Protein AF-A0A069ZIQ1-F1 (afdb_monomer_lite)

Foldseek 3Di:
DDKDFPPPDQLVLCLVQPCCCVAQVVPVVSDAPVSCVVGIWDWDADPVRHIDTDDPVQSVQKDWDDWYWADDPPQFIWTWTWIAGNNHTDPDIDTRTDRNQSNCVVQKAFPLVPQQVFQLQLPQVPPPVNVPPRIPDGDPQFWDWDKADWDADLVQRKIKTKIQIDTPPSPDPGGPDIYIDMHGNHDRPLVCAVWKAWEADPVLLVVLLVVVVVVVVPDDDFFVNSLVVCQVPVCVNRLNTFIWTDDPVIFGWHDDDQKIAGDCPPNDGPSSDIFANWDKGWPTWGDDQVQLKIKTKMDGQGTPNDGDPNRIDIYIRHNSHD

pLDDT: mean 90.61, std 8.62, range [49.09, 98.19]

Sequence (322 aa):
MVVEPIKAKTAQMLATLKIEDFAWRGDKDAIKLADLLPFVTFKASDLDGEPYTLTAEDLKQLELVDMMYEEHGSYNDYIAFKVRYNHILGTSVLRIPVSRRDYFVQKFEMNKDFAPQYYLGGIAHLFPASAGEILKGYDRKKYAVVLTDARADHSNNNLSFRGLVHLVGAGMEDPVVVLDFEAKGFKPLSALQGQLTFVTSGELNERMRDRLKKIQKSKAITDAVVLQLVQNNPNYWIKLASPGIQNTYGGELQWDGDNLEGVLSGGHDTRDIYLEDARFAINSARYDKAAGTVTLGVELIAANGIAVSGVRTTLVVRSVNL

Structure (mmCIF, N/CA/C/O backbone):
data_AF-A0A069ZIQ1-F1
#
_entry.id   AF-A0A069ZIQ1-F1
#
loop_
_atom_site.group_PDB
_atom_site.id
_atom_site.type_symbol
_atom_site.label_atom_id
_atom_site.label_alt_id
_atom_site.label_comp_id
_atom_site.label_asym_id
_atom_site.label_entity_id
_atom_site.label_seq_id
_atom_site.pdbx_PDB_ins_code
_atom_site.Cartn_x
_atom_site.Cartn_y
_atom_site.Cartn_z
_atom_site.occupancy
_atom_site.B_iso_or_equiv
_atom_site.auth_seq_id
_atom_site.auth_comp_id
_atom_site.auth_asym_id
_atom_site.auth_atom_id
_atom_site.pdbx_PDB_model_num
ATOM 1 N N . MET A 1 1 ? 38.777 -3.783 -36.662 1.00 66.56 1 MET A N 1
ATOM 2 C CA . MET A 1 1 ? 38.042 -2.718 -35.948 1.00 66.56 1 MET A CA 1
ATOM 3 C C . MET A 1 1 ? 37.458 -3.298 -34.675 1.00 66.56 1 MET A C 1
ATOM 5 O O . MET A 1 1 ? 36.879 -4.380 -34.717 1.00 66.56 1 MET A O 1
ATOM 9 N N . VAL A 1 2 ? 37.656 -2.606 -33.561 1.00 62.75 2 VAL A N 1
ATOM 10 C CA . VAL A 1 2 ? 37.165 -2.969 -32.228 1.00 62.75 2 VAL A CA 1
ATOM 11 C C . VAL A 1 2 ? 36.343 -1.797 -31.710 1.00 62.75 2 VAL A C 1
ATOM 13 O O . VAL A 1 2 ? 36.629 -0.647 -32.035 1.00 62.75 2 VAL A O 1
ATOM 16 N N . VAL A 1 3 ? 35.308 -2.080 -30.927 1.00 62.12 3 VAL A N 1
ATOM 17 C CA . VAL A 1 3 ? 34.511 -1.044 -30.276 1.00 62.12 3 VAL A CA 1
ATOM 18 C C . VAL A 1 3 ? 34.573 -1.220 -28.779 1.00 62.12 3 VAL A C 1
ATOM 20 O O . VAL A 1 3 ? 34.403 -2.324 -28.266 1.00 62.12 3 VAL A O 1
ATOM 23 N N . GLU A 1 4 ? 34.789 -0.110 -28.091 1.00 64.94 4 GLU A N 1
ATOM 24 C CA . GLU A 1 4 ? 34.719 -0.041 -26.642 1.00 64.94 4 GLU A CA 1
ATOM 25 C C . GLU A 1 4 ? 33.432 0.693 -26.243 1.00 64.94 4 GLU A C 1
ATOM 27 O O . GLU A 1 4 ? 33.263 1.865 -26.595 1.00 64.94 4 GLU A O 1
ATOM 32 N N . PRO A 1 5 ? 32.505 0.030 -25.523 1.00 63.03 5 PRO A N 1
ATOM 33 C CA . PRO A 1 5 ? 31.337 0.696 -24.966 1.00 63.03 5 PRO A CA 1
ATOM 34 C C . PRO A 1 5 ? 31.755 1.779 -23.971 1.00 63.03 5 PRO A C 1
ATOM 36 O O . PRO A 1 5 ? 32.593 1.546 -23.092 1.00 63.03 5 PRO A O 1
ATOM 39 N N . ILE A 1 6 ? 31.128 2.950 -24.052 1.00 64.19 6 ILE A N 1
ATOM 40 C CA . ILE A 1 6 ? 31.368 4.043 -23.110 1.00 64.19 6 ILE A CA 1
ATOM 41 C C . ILE A 1 6 ? 30.602 3.733 -21.817 1.00 64.19 6 ILE A C 1
ATOM 43 O O . ILE A 1 6 ? 29.429 4.060 -21.659 1.00 64.19 6 ILE A O 1
ATOM 47 N N . LYS A 1 7 ? 31.279 3.078 -20.866 1.00 57.88 7 LYS A N 1
ATOM 48 C CA . LYS A 1 7 ? 30.682 2.545 -19.622 1.00 57.88 7 LYS A CA 1
ATOM 49 C C . LYS A 1 7 ? 30.009 3.590 -18.716 1.00 57.88 7 LYS A C 1
ATOM 51 O O . LYS A 1 7 ? 29.201 3.223 -17.873 1.00 57.88 7 LYS A O 1
ATOM 56 N N . ALA A 1 8 ? 30.365 4.870 -18.833 1.00 53.12 8 ALA A N 1
ATOM 57 C CA . ALA A 1 8 ? 30.105 5.867 -17.792 1.00 53.12 8 ALA A CA 1
ATOM 58 C C . ALA A 1 8 ? 28.710 6.531 -17.820 1.00 53.12 8 ALA A C 1
ATOM 60 O O . ALA A 1 8 ? 28.402 7.266 -16.883 1.00 53.12 8 ALA A O 1
ATOM 61 N N . LYS A 1 9 ? 27.874 6.336 -18.856 1.00 52.66 9 LYS A N 1
ATOM 62 C CA . LYS A 1 9 ? 26.602 7.089 -19.009 1.00 52.66 9 LYS A CA 1
ATOM 63 C C . LYS A 1 9 ? 25.452 6.329 -19.693 1.00 52.66 9 LYS A C 1
ATOM 65 O O . LYS A 1 9 ? 24.564 6.942 -20.277 1.00 52.66 9 LYS A O 1
ATOM 70 N N . THR A 1 10 ? 25.426 5.003 -19.618 1.00 65.56 10 THR A N 1
ATOM 71 C CA . THR A 1 10 ? 24.570 4.199 -20.503 1.00 65.56 10 THR A CA 1
ATOM 72 C C . THR A 1 10 ? 23.066 4.369 -20.241 1.00 65.56 10 THR A C 1
ATOM 74 O O . THR A 1 10 ? 22.343 4.629 -21.185 1.00 65.56 10 THR A O 1
ATOM 77 N N . ALA A 1 11 ? 22.558 4.317 -19.003 1.00 68.31 11 ALA A N 1
ATOM 78 C CA . ALA A 1 11 ? 21.101 4.265 -18.765 1.00 68.31 11 ALA A CA 1
ATOM 79 C C . ALA A 1 11 ? 20.318 5.519 -19.224 1.00 68.31 11 ALA A C 1
ATOM 81 O O . ALA A 1 11 ? 19.353 5.405 -19.979 1.00 68.31 11 ALA A O 1
ATOM 82 N N . GLN A 1 12 ? 20.757 6.718 -18.819 1.00 74.06 12 GLN A N 1
ATOM 83 C CA . GLN A 1 12 ? 20.108 7.979 -19.216 1.00 74.06 12 GLN A CA 1
ATOM 84 C C . GLN A 1 12 ? 20.251 8.256 -20.711 1.00 74.06 12 GLN A C 1
ATOM 86 O O . GLN A 1 12 ? 19.345 8.810 -21.325 1.00 74.06 12 GLN A O 1
ATOM 91 N N . MET A 1 13 ? 21.382 7.873 -21.306 1.00 78.25 13 MET A N 1
ATOM 92 C CA . MET A 1 13 ? 21.548 7.989 -22.748 1.00 78.25 13 MET A CA 1
ATOM 93 C C . MET A 1 13 ? 20.646 6.978 -23.461 1.00 78.25 13 MET A C 1
ATOM 95 O O . MET A 1 13 ? 19.961 7.354 -24.397 1.00 78.25 13 MET A O 1
ATOM 99 N N . LEU A 1 14 ? 20.541 5.733 -22.984 1.00 81.06 14 LEU A N 1
ATOM 100 C CA . LEU A 1 14 ? 19.677 4.708 -23.585 1.00 81.06 14 LEU A CA 1
ATOM 101 C C . LEU A 1 14 ? 18.207 5.138 -23.584 1.00 81.06 14 LEU A C 1
ATOM 103 O O . LEU A 1 14 ? 17.472 4.753 -24.484 1.00 81.06 14 LEU A O 1
ATOM 107 N N . ALA A 1 15 ? 17.793 5.969 -22.623 1.00 81.69 15 ALA A N 1
ATOM 108 C CA . ALA A 1 15 ? 16.467 6.585 -22.573 1.00 81.69 15 ALA A CA 1
ATOM 109 C C . ALA A 1 15 ? 16.083 7.357 -23.842 1.00 81.69 15 ALA A C 1
ATOM 111 O O . ALA A 1 15 ? 14.898 7.479 -24.143 1.00 81.69 15 ALA A O 1
ATOM 112 N N . THR A 1 16 ? 17.067 7.909 -24.559 1.00 85.88 16 THR A N 1
ATOM 113 C CA . THR A 1 16 ? 16.826 8.679 -25.784 1.00 85.88 16 THR A CA 1
ATOM 114 C C . THR A 1 16 ? 16.567 7.780 -26.989 1.00 85.88 16 THR A C 1
ATOM 116 O O . THR A 1 16 ? 16.003 8.242 -27.981 1.00 85.88 16 THR A O 1
ATOM 119 N N . LEU A 1 17 ? 16.944 6.500 -26.904 1.00 90.06 17 LEU A N 1
ATOM 120 C CA . LEU A 1 17 ? 16.702 5.517 -27.947 1.00 90.06 17 LEU A CA 1
ATOM 121 C C . LEU A 1 17 ? 15.267 4.989 -27.869 1.00 90.06 17 LEU A C 1
ATOM 123 O O . LEU A 1 17 ? 14.745 4.663 -26.797 1.00 90.06 17 LEU A O 1
ATOM 127 N N . LYS A 1 18 ? 14.655 4.819 -29.043 1.00 92.19 18 LYS A N 1
ATOM 128 C CA . LYS A 1 18 ? 13.347 4.175 -29.219 1.00 92.19 18 LYS A CA 1
ATOM 129 C C . LYS A 1 18 ? 13.474 2.650 -29.175 1.00 92.19 18 LYS A C 1
ATOM 131 O O . LYS A 1 18 ? 13.155 1.956 -30.140 1.00 92.19 18 LYS A O 1
ATOM 136 N N . ILE A 1 19 ? 14.002 2.130 -28.066 1.00 92.88 19 ILE A N 1
ATOM 137 C CA . ILE A 1 19 ? 14.259 0.694 -27.890 1.00 92.88 19 ILE A CA 1
ATOM 138 C C . ILE A 1 19 ? 12.959 -0.097 -28.002 1.00 92.88 19 ILE A C 1
ATOM 140 O O . ILE A 1 19 ? 12.982 -1.206 -28.511 1.00 92.88 19 ILE A O 1
ATOM 144 N N . GLU A 1 20 ? 11.818 0.458 -27.596 1.00 93.25 20 GLU A N 1
ATOM 145 C CA . GLU A 1 20 ? 10.556 -0.272 -27.652 1.00 93.25 20 GLU A CA 1
ATOM 146 C C . GLU A 1 20 ? 10.076 -0.517 -29.075 1.00 93.25 20 GLU A C 1
ATOM 148 O O . GLU A 1 20 ? 9.624 -1.616 -29.401 1.00 93.25 20 GLU A O 1
ATOM 153 N N . ASP A 1 21 ? 10.195 0.514 -29.911 1.00 92.56 21 ASP A N 1
ATOM 154 C CA . ASP A 1 21 ? 9.819 0.446 -31.316 1.00 92.56 21 ASP A CA 1
ATOM 155 C C . ASP A 1 21 ? 10.760 -0.516 -32.063 1.00 92.56 21 ASP A C 1
ATOM 157 O O . ASP A 1 21 ? 10.305 -1.372 -32.824 1.00 92.56 21 ASP A O 1
ATOM 161 N N . PHE A 1 22 ? 12.059 -0.450 -31.755 1.00 93.56 22 PHE A N 1
ATOM 162 C CA . PHE A 1 22 ? 13.078 -1.314 -32.344 1.00 93.56 22 PHE A CA 1
ATOM 163 C C . PHE A 1 22 ? 12.966 -2.787 -31.911 1.00 93.56 22 PHE A C 1
ATOM 165 O O . PHE A 1 22 ? 12.924 -3.681 -32.755 1.00 93.56 22 PHE A O 1
ATOM 172 N N . ALA A 1 23 ? 12.917 -3.052 -30.603 1.00 92.25 23 ALA A N 1
ATOM 173 C CA . ALA A 1 23 ? 13.014 -4.397 -30.039 1.00 92.25 23 ALA A CA 1
ATOM 174 C C . ALA A 1 23 ? 11.705 -5.189 -30.131 1.00 92.25 23 ALA A C 1
ATOM 176 O O . ALA A 1 23 ? 11.730 -6.369 -30.469 1.00 92.25 23 ALA A O 1
ATOM 177 N N . TRP A 1 24 ? 10.563 -4.551 -29.848 1.00 92.00 24 TRP A N 1
ATOM 178 C CA . TRP A 1 24 ? 9.288 -5.262 -29.683 1.00 92.00 24 TRP A CA 1
ATOM 179 C C . TRP A 1 24 ? 8.223 -4.886 -30.715 1.00 92.00 24 TRP A C 1
ATOM 181 O O . TRP A 1 24 ? 7.257 -5.629 -30.867 1.00 92.00 24 TRP A O 1
ATOM 191 N N . ARG A 1 25 ? 8.368 -3.771 -31.448 1.00 89.94 25 ARG A N 1
ATOM 192 C CA . ARG A 1 25 ? 7.444 -3.417 -32.550 1.00 89.94 25 ARG A CA 1
ATOM 193 C C . ARG A 1 25 ? 7.997 -3.715 -33.943 1.00 89.94 25 ARG A C 1
ATOM 195 O O . ARG A 1 25 ? 7.259 -3.592 -34.917 1.00 89.94 25 ARG A O 1
ATOM 202 N N . GLY A 1 26 ? 9.262 -4.127 -34.040 1.00 85.75 26 GLY A N 1
ATOM 203 C CA . GLY A 1 26 ? 9.903 -4.511 -35.297 1.00 85.75 26 GLY A CA 1
ATOM 204 C C . GLY A 1 26 ? 10.258 -3.341 -36.220 1.00 85.75 26 GLY A C 1
ATOM 205 O O . GLY A 1 26 ? 10.557 -3.578 -37.392 1.00 85.75 26 GLY A O 1
ATOM 206 N N . ASP A 1 27 ? 10.245 -2.098 -35.725 1.00 90.75 27 ASP A N 1
ATOM 207 C CA . ASP A 1 27 ? 10.671 -0.927 -36.495 1.00 90.75 27 ASP A CA 1
ATOM 208 C C . ASP A 1 27 ? 12.204 -0.848 -36.528 1.00 90.75 27 ASP A C 1
ATOM 210 O O . ASP A 1 27 ? 12.853 -0.294 -35.638 1.00 90.75 27 ASP A O 1
ATOM 214 N N . LYS A 1 28 ? 12.798 -1.419 -37.578 1.00 86.88 28 LYS A N 1
ATOM 215 C CA . LYS A 1 28 ? 14.256 -1.435 -37.773 1.00 86.88 28 LYS A CA 1
ATOM 216 C C . LYS A 1 28 ? 14.858 -0.049 -38.021 1.00 86.88 28 LYS A C 1
ATOM 218 O O . LYS A 1 28 ? 16.065 0.099 -37.856 1.00 86.88 28 LYS A O 1
ATOM 223 N N . ASP A 1 29 ? 14.043 0.943 -38.375 1.00 88.94 29 ASP A N 1
ATOM 224 C CA . ASP A 1 29 ? 14.479 2.317 -38.639 1.00 88.94 29 ASP A CA 1
ATOM 225 C C . ASP A 1 29 ? 14.332 3.232 -37.408 1.00 88.94 29 ASP A C 1
ATOM 227 O O . ASP A 1 29 ? 14.740 4.401 -37.450 1.00 88.94 29 ASP A O 1
ATOM 231 N N . ALA A 1 30 ? 13.784 2.712 -36.301 1.00 92.06 30 ALA A N 1
ATOM 232 C CA . ALA A 1 30 ? 13.578 3.448 -35.053 1.00 92.06 30 ALA A CA 1
ATOM 233 C C . ALA A 1 30 ? 14.885 3.912 -34.391 1.00 92.06 30 ALA A C 1
ATOM 235 O O . ALA A 1 30 ? 14.883 4.906 -33.660 1.00 92.06 30 ALA A O 1
ATOM 236 N N . ILE A 1 31 ? 15.984 3.196 -34.640 1.00 93.00 31 ILE A N 1
ATOM 237 C CA . ILE A 1 31 ? 17.333 3.512 -34.169 1.00 93.00 31 ILE A CA 1
ATOM 238 C C . ILE A 1 31 ? 18.268 3.494 -35.381 1.00 93.00 31 ILE A C 1
ATOM 240 O O . ILE A 1 31 ? 18.250 2.563 -36.182 1.00 93.00 31 ILE A O 1
ATOM 244 N N . LYS A 1 32 ? 19.105 4.519 -35.526 1.00 92.00 32 LYS A N 1
ATOM 245 C CA . LYS A 1 32 ? 20.091 4.640 -36.608 1.00 92.00 32 LYS A CA 1
ATOM 246 C C . LYS A 1 32 ? 21.504 4.617 -36.048 1.00 92.00 32 LYS A C 1
ATOM 248 O O . LYS A 1 32 ? 21.726 4.842 -34.863 1.00 92.00 32 LYS A O 1
ATOM 253 N N . LEU A 1 33 ? 22.494 4.425 -36.924 1.00 89.12 33 LEU A N 1
ATOM 254 C CA . LEU A 1 33 ? 23.907 4.446 -36.525 1.00 89.12 33 LEU A CA 1
ATOM 255 C C . LEU A 1 33 ? 24.275 5.708 -35.744 1.00 89.12 33 LEU A C 1
ATOM 257 O O . LEU A 1 33 ? 24.950 5.618 -34.725 1.00 89.12 33 LEU A O 1
ATOM 261 N N . ALA A 1 34 ? 23.803 6.866 -36.215 1.00 89.06 34 ALA A N 1
ATOM 262 C CA . ALA A 1 34 ? 24.047 8.158 -35.582 1.00 89.06 34 ALA A CA 1
ATOM 263 C C . ALA A 1 34 ? 23.555 8.202 -34.127 1.00 89.06 34 ALA A C 1
ATOM 265 O O . ALA A 1 34 ? 24.207 8.825 -33.293 1.00 89.06 34 ALA A O 1
ATOM 266 N N . ASP A 1 35 ? 22.464 7.497 -33.816 1.00 90.19 35 ASP A N 1
ATOM 267 C CA . ASP A 1 35 ? 21.926 7.398 -32.461 1.00 90.19 35 ASP A CA 1
ATOM 268 C C . ASP A 1 35 ? 22.801 6.503 -31.572 1.00 90.19 35 ASP A C 1
ATOM 270 O O . ASP A 1 35 ? 22.831 6.693 -30.362 1.00 90.19 35 ASP A O 1
ATOM 274 N N . LEU A 1 36 ? 23.553 5.558 -32.152 1.00 88.00 36 LEU A N 1
ATOM 275 C CA . LEU A 1 36 ? 24.464 4.667 -31.425 1.00 88.00 36 LEU A CA 1
ATOM 276 C C . LEU A 1 36 ? 25.844 5.285 -31.173 1.00 88.00 36 LEU A C 1
ATOM 278 O O . LEU A 1 36 ? 26.468 4.950 -30.169 1.00 88.00 36 LEU A O 1
ATOM 282 N N . LEU A 1 37 ? 26.327 6.182 -32.044 1.00 85.81 37 LEU A N 1
ATOM 283 C CA . LEU A 1 37 ? 27.666 6.789 -31.929 1.00 85.81 37 LEU A CA 1
ATOM 284 C C . LEU A 1 37 ? 27.979 7.372 -30.535 1.00 85.81 37 LEU A C 1
ATOM 286 O O . LEU A 1 37 ? 29.099 7.184 -30.066 1.00 85.81 37 LEU A O 1
ATOM 290 N N . PRO A 1 38 ? 27.034 8.013 -29.814 1.00 85.44 38 PRO A N 1
ATOM 291 C CA . PRO A 1 38 ? 27.290 8.517 -28.465 1.00 85.44 38 PRO A CA 1
ATOM 292 C C . PRO A 1 38 ? 27.615 7.437 -27.419 1.00 85.44 38 PRO A C 1
ATOM 294 O O . PRO A 1 38 ? 28.103 7.765 -26.340 1.00 85.44 38 PRO A O 1
ATOM 297 N N . PHE A 1 39 ? 27.331 6.164 -27.698 1.00 80.56 39 PHE A N 1
ATOM 298 C CA . PHE A 1 39 ? 27.474 5.051 -26.754 1.00 80.56 39 PHE A CA 1
ATOM 299 C C . PHE A 1 39 ? 28.763 4.253 -26.943 1.00 80.56 39 PHE A C 1
ATOM 301 O O . PHE A 1 39 ? 29.101 3.415 -26.099 1.00 80.56 39 PHE A O 1
ATOM 308 N N . VAL A 1 40 ? 29.469 4.472 -28.051 1.00 79.56 40 VAL A N 1
ATOM 309 C CA . VAL A 1 40 ? 30.561 3.609 -28.487 1.00 79.56 40 VAL A CA 1
ATOM 310 C C . VAL A 1 40 ? 31.742 4.403 -29.020 1.00 79.56 40 VAL A C 1
ATOM 312 O O . VAL A 1 40 ? 31.591 5.324 -29.815 1.00 79.56 40 VAL A O 1
ATOM 315 N N . THR A 1 41 ? 32.943 3.982 -28.636 1.00 82.44 41 THR A N 1
ATOM 316 C CA . THR A 1 41 ? 34.177 4.465 -29.253 1.00 82.44 41 THR A CA 1
ATOM 317 C C . THR A 1 41 ? 34.661 3.432 -30.256 1.00 82.44 41 THR A C 1
ATOM 319 O O . THR A 1 41 ? 34.938 2.287 -29.892 1.00 82.44 41 THR A O 1
ATOM 322 N N . PHE A 1 42 ? 34.789 3.836 -31.518 1.00 81.62 42 PHE A N 1
ATOM 323 C CA . PHE A 1 42 ? 35.343 2.987 -32.567 1.00 81.62 42 PHE A CA 1
ATOM 324 C C . PHE A 1 42 ? 36.861 3.113 -32.608 1.00 81.62 42 PHE A C 1
ATOM 326 O O . PHE A 1 42 ? 37.398 4.219 -32.669 1.00 81.62 42 PHE A O 1
ATOM 333 N N . LYS A 1 43 ? 37.544 1.968 -32.609 1.00 80.44 43 LYS A N 1
ATOM 334 C CA . LYS A 1 43 ? 38.989 1.870 -32.799 1.00 80.44 43 LYS A CA 1
ATOM 335 C C . LYS A 1 43 ? 39.308 1.028 -34.028 1.00 80.44 43 LYS A C 1
ATOM 337 O O . LYS A 1 43 ? 38.811 -0.094 -34.181 1.00 80.44 43 LYS A O 1
ATOM 342 N N . ALA A 1 44 ? 40.150 1.554 -34.901 1.00 78.19 44 ALA A N 1
ATOM 343 C CA . ALA A 1 44 ? 40.700 0.846 -36.049 1.00 78.19 44 ALA A CA 1
ATOM 344 C C . ALA A 1 44 ? 42.206 0.627 -35.858 1.00 78.19 44 ALA A C 1
ATOM 346 O O . ALA A 1 44 ? 42.780 1.100 -34.884 1.00 78.19 44 ALA A O 1
ATOM 347 N N . SER A 1 45 ? 42.812 -0.134 -36.763 1.00 77.56 45 SER A N 1
ATOM 348 C CA . SER A 1 45 ? 44.267 -0.262 -36.861 1.00 77.56 45 SER A CA 1
ATOM 349 C C . SER A 1 45 ? 44.703 0.408 -38.153 1.00 77.56 45 SER A C 1
ATOM 351 O O . SER A 1 45 ? 44.002 0.280 -39.163 1.00 77.56 45 SER A O 1
ATOM 353 N N . ASP A 1 46 ? 45.802 1.149 -38.114 1.00 76.00 46 ASP A N 1
ATOM 354 C CA . ASP A 1 46 ? 46.412 1.707 -39.318 1.00 76.00 46 ASP A CA 1
ATOM 355 C C . ASP A 1 46 ? 47.196 0.639 -40.109 1.00 76.00 46 ASP A C 1
ATOM 357 O O . ASP A 1 46 ? 47.119 -0.559 -39.820 1.00 76.00 46 ASP A O 1
ATOM 361 N N . LEU A 1 47 ? 47.904 1.068 -41.160 1.00 75.25 47 LEU A N 1
ATOM 362 C CA . LEU A 1 47 ? 48.682 0.179 -42.033 1.00 75.25 47 LEU A CA 1
ATOM 363 C C . LEU A 1 47 ? 49.854 -0.499 -41.306 1.00 75.25 47 LEU A C 1
ATOM 365 O O . LEU A 1 47 ? 50.272 -1.576 -41.731 1.00 75.25 47 LEU A O 1
ATOM 369 N N . ASP A 1 48 ? 50.334 0.099 -40.215 1.00 79.31 48 ASP A N 1
ATOM 370 C CA . ASP A 1 48 ? 51.419 -0.416 -39.379 1.00 79.31 48 ASP A CA 1
ATOM 371 C C . ASP A 1 48 ? 50.887 -1.283 -38.219 1.00 79.31 48 ASP A C 1
ATOM 373 O O . ASP A 1 48 ? 51.655 -1.894 -37.476 1.00 79.31 48 ASP A O 1
ATOM 377 N N . GLY A 1 49 ? 49.559 -1.408 -38.104 1.00 74.12 49 GLY A N 1
ATOM 378 C CA . GLY A 1 49 ? 48.875 -2.211 -37.095 1.00 74.12 49 GLY A CA 1
ATOM 379 C C . GLY A 1 49 ? 48.608 -1.471 -35.783 1.00 74.12 49 GLY A C 1
ATOM 380 O O . GLY A 1 49 ? 48.019 -2.065 -34.873 1.00 74.12 49 GLY A O 1
ATOM 381 N N . GLU A 1 50 ? 48.970 -0.192 -35.684 1.00 81.88 50 GLU A N 1
ATOM 382 C CA . GLU A 1 50 ? 48.790 0.607 -34.475 1.00 81.88 50 GLU A CA 1
ATOM 383 C C . GLU A 1 50 ? 47.310 0.984 -34.286 1.00 81.88 50 GLU A C 1
ATOM 385 O O . GLU A 1 50 ? 46.630 1.403 -35.233 1.00 81.88 50 GLU A O 1
ATOM 390 N N . PRO A 1 51 ? 46.753 0.811 -33.073 1.00 82.06 51 PRO A N 1
ATOM 391 C CA . PRO A 1 51 ? 45.357 1.117 -32.811 1.00 82.06 51 PRO A CA 1
ATOM 392 C C . PRO A 1 51 ? 45.131 2.633 -32.723 1.00 82.06 51 PRO A C 1
ATOM 394 O O . PRO A 1 51 ? 45.736 3.313 -31.897 1.00 82.06 51 PRO A O 1
ATOM 397 N N . TYR A 1 52 ? 44.171 3.155 -33.487 1.00 83.88 52 TYR A N 1
ATOM 398 C CA . TYR A 1 52 ? 43.727 4.548 -33.400 1.00 83.88 52 TYR A CA 1
ATOM 399 C C . TYR A 1 52 ? 42.211 4.654 -33.212 1.00 83.88 52 TYR A C 1
ATOM 401 O O . TYR A 1 52 ? 41.438 3.794 -33.642 1.00 83.88 52 TYR A O 1
ATOM 409 N N . THR A 1 53 ? 41.773 5.721 -32.545 1.00 86.75 53 THR A N 1
ATOM 410 C CA . THR A 1 53 ? 40.350 6.050 -32.378 1.00 86.75 53 THR A CA 1
ATOM 411 C C . THR A 1 53 ? 39.845 6.783 -33.614 1.00 86.75 53 THR A C 1
ATOM 413 O O . THR A 1 53 ? 40.478 7.744 -34.045 1.00 86.75 53 THR A O 1
ATOM 416 N N . LEU A 1 54 ? 38.699 6.363 -34.153 1.00 85.88 54 LEU A N 1
ATOM 417 C CA . LEU A 1 54 ? 38.089 7.020 -35.310 1.00 85.88 54 LEU A CA 1
ATOM 418 C C . LEU A 1 54 ? 37.731 8.482 -34.996 1.00 85.88 54 LEU A C 1
ATOM 420 O O . LEU A 1 54 ? 37.139 8.785 -33.956 1.00 85.88 54 LEU A O 1
ATOM 424 N N . THR A 1 55 ? 38.080 9.379 -35.915 1.00 88.31 55 THR A N 1
ATOM 425 C CA . THR A 1 55 ? 37.749 10.810 -35.872 1.00 88.31 55 THR A CA 1
ATOM 426 C C . THR A 1 55 ? 36.322 11.079 -36.358 1.00 88.31 55 THR A C 1
ATOM 428 O O . THR A 1 55 ? 35.660 10.197 -36.902 1.00 88.31 55 THR A O 1
ATOM 431 N N . ALA A 1 56 ? 35.827 12.313 -36.208 1.00 86.25 56 ALA A N 1
ATOM 432 C CA . ALA A 1 56 ? 34.505 12.690 -36.720 1.00 86.25 56 ALA A CA 1
ATOM 433 C C . ALA A 1 56 ? 34.382 12.491 -38.244 1.00 86.25 56 ALA A C 1
ATOM 435 O O . ALA A 1 56 ? 33.310 12.152 -38.744 1.00 86.25 56 ALA A O 1
ATOM 436 N N . GLU A 1 57 ? 35.476 12.677 -38.979 1.00 86.75 57 GLU A N 1
ATOM 437 C CA . GLU A 1 57 ? 35.583 12.443 -40.417 1.00 86.75 57 GLU A CA 1
ATOM 438 C C . GLU A 1 57 ? 35.506 10.952 -40.749 1.00 86.75 57 GLU A C 1
ATOM 440 O O . GLU A 1 57 ? 34.787 10.575 -41.675 1.00 86.75 57 GLU A O 1
ATOM 445 N N . ASP A 1 58 ? 36.164 10.102 -39.960 1.00 86.56 58 ASP A N 1
ATOM 446 C CA . ASP A 1 58 ? 36.128 8.649 -40.146 1.00 86.56 58 ASP A CA 1
ATOM 447 C C . ASP A 1 58 ? 34.739 8.075 -39.839 1.00 86.56 58 ASP A C 1
ATOM 449 O O . ASP A 1 58 ? 34.244 7.205 -40.557 1.00 86.56 58 ASP A O 1
ATOM 453 N N . LEU A 1 59 ? 34.056 8.601 -38.813 1.00 87.12 59 LEU A N 1
ATOM 454 C CA . LEU A 1 59 ? 32.695 8.181 -38.459 1.00 87.12 59 LEU A CA 1
ATOM 455 C C . LEU A 1 59 ? 31.687 8.432 -39.596 1.00 87.12 59 LEU A C 1
ATOM 457 O O . LEU A 1 59 ? 30.706 7.698 -39.697 1.00 87.12 59 LEU A O 1
ATOM 461 N N . LYS A 1 60 ? 31.932 9.410 -40.486 1.00 87.69 60 LYS A N 1
ATOM 462 C CA . LYS A 1 60 ? 31.096 9.656 -41.684 1.00 87.69 60 LYS A CA 1
ATOM 463 C C . LYS A 1 60 ? 31.198 8.529 -42.718 1.00 87.69 60 LYS A C 1
ATOM 465 O O . LYS A 1 60 ? 30.319 8.419 -43.565 1.00 87.69 60 LYS A O 1
ATOM 470 N N . GLN A 1 61 ? 32.253 7.714 -42.662 1.00 88.56 61 GLN A N 1
ATOM 471 C CA . GLN A 1 61 ? 32.468 6.570 -43.554 1.00 88.56 61 GLN A CA 1
ATOM 472 C C . GLN A 1 61 ? 31.921 5.254 -42.982 1.00 88.56 61 GLN A C 1
ATOM 474 O O . GLN A 1 61 ? 32.114 4.194 -43.587 1.00 88.56 61 GLN A O 1
ATOM 479 N N . LEU A 1 62 ? 31.286 5.295 -41.804 1.00 89.38 62 LEU A N 1
ATOM 480 C CA . LEU A 1 62 ? 30.633 4.132 -41.221 1.00 89.38 62 LEU A CA 1
ATOM 481 C C . LEU A 1 62 ? 29.219 3.962 -41.777 1.00 89.38 62 LEU A C 1
ATOM 483 O O . LEU A 1 62 ? 28.405 4.882 -41.764 1.00 89.38 62 LEU A O 1
ATOM 487 N N . GLU A 1 63 ? 28.904 2.738 -42.181 1.00 90.38 63 GLU A N 1
ATOM 488 C CA . GLU A 1 63 ? 27.564 2.329 -42.594 1.00 90.38 63 GLU A CA 1
ATOM 489 C C . GLU A 1 63 ? 27.059 1.233 -41.653 1.00 90.38 63 GLU A C 1
ATOM 491 O O . GLU A 1 63 ? 27.771 0.259 -41.393 1.00 90.38 63 GLU A O 1
ATOM 496 N N . LEU A 1 64 ? 25.827 1.359 -41.152 1.00 90.81 64 LEU A N 1
ATOM 497 C CA . LEU A 1 64 ? 25.165 0.278 -40.419 1.00 90.81 64 LEU A CA 1
ATOM 498 C C . LEU A 1 64 ? 24.779 -0.827 -41.401 1.00 90.81 64 LEU A C 1
ATOM 500 O O . LEU A 1 64 ? 24.105 -0.571 -42.394 1.00 90.81 64 LEU A O 1
ATOM 504 N N . VAL A 1 65 ? 25.215 -2.050 -41.121 1.00 91.19 65 VAL A N 1
ATOM 505 C CA . VAL A 1 65 ? 24.956 -3.222 -41.968 1.00 91.19 65 VAL A CA 1
ATOM 506 C C . VAL A 1 65 ? 23.791 -4.032 -41.428 1.00 91.19 65 VAL A C 1
ATOM 508 O O . VAL A 1 65 ? 22.937 -4.474 -42.188 1.00 91.19 65 VAL A O 1
ATOM 511 N N . ASP A 1 66 ? 23.789 -4.258 -40.119 1.00 90.94 66 ASP A N 1
ATOM 512 C CA . ASP A 1 66 ? 22.782 -5.058 -39.435 1.00 90.94 66 ASP A CA 1
ATOM 513 C C . ASP A 1 66 ? 22.682 -4.611 -37.977 1.00 90.94 66 ASP A C 1
ATOM 515 O O . ASP A 1 66 ? 23.668 -4.136 -37.402 1.00 90.94 66 ASP A O 1
ATOM 519 N N . MET A 1 67 ? 21.500 -4.768 -37.391 1.00 92.81 67 MET A N 1
ATOM 520 C CA . MET A 1 67 ? 21.225 -4.437 -36.001 1.00 92.81 67 MET A CA 1
ATOM 521 C C . MET A 1 67 ? 20.107 -5.324 -35.460 1.00 92.81 67 MET A C 1
ATOM 523 O O . MET A 1 67 ? 19.071 -5.502 -36.101 1.00 92.81 67 MET A O 1
ATOM 527 N N . MET A 1 68 ? 20.301 -5.841 -34.251 1.00 93.62 68 MET A N 1
ATOM 528 C CA . MET A 1 68 ? 19.321 -6.646 -33.532 1.00 93.62 68 MET A CA 1
ATOM 529 C C . MET A 1 68 ? 19.330 -6.318 -32.040 1.00 93.62 68 MET A C 1
ATOM 531 O O . MET A 1 68 ? 20.344 -5.893 -31.482 1.00 93.62 68 MET A O 1
ATOM 535 N N . TYR A 1 69 ? 18.189 -6.534 -31.397 1.00 93.31 69 TYR A N 1
ATOM 536 C CA . TYR A 1 69 ? 18.086 -6.530 -29.947 1.00 93.31 69 TYR A CA 1
ATOM 537 C C . TYR A 1 69 ? 18.279 -7.962 -29.441 1.00 93.31 69 TYR A C 1
ATOM 539 O O . TYR A 1 69 ? 17.525 -8.860 -29.812 1.00 93.31 69 TYR A O 1
ATOM 547 N N . GLU A 1 70 ? 19.323 -8.187 -28.648 1.00 93.50 70 GLU A N 1
ATOM 548 C CA . GLU A 1 70 ? 19.623 -9.481 -28.037 1.00 93.50 70 GLU A CA 1
ATOM 549 C C . GLU A 1 70 ? 19.048 -9.490 -26.615 1.00 93.50 70 GLU A C 1
ATOM 551 O O . GLU A 1 70 ? 19.598 -8.852 -25.713 1.00 93.50 70 GLU A O 1
ATOM 556 N N . GLU A 1 71 ? 17.944 -10.214 -26.414 1.00 91.00 71 GLU A N 1
ATOM 557 C CA . GLU A 1 71 ? 17.380 -10.438 -25.082 1.00 91.00 71 GLU A CA 1
ATOM 558 C C . GLU A 1 71 ? 18.180 -11.489 -24.310 1.00 91.00 71 GLU A C 1
ATOM 560 O O . GLU A 1 71 ? 18.486 -12.565 -24.825 1.00 91.00 71 GLU A O 1
ATOM 565 N N . HIS A 1 72 ? 18.492 -11.197 -23.051 1.00 88.25 72 HIS A N 1
ATOM 566 C CA . HIS A 1 72 ? 19.274 -12.072 -22.187 1.00 88.25 72 HIS A CA 1
ATOM 567 C C . HIS A 1 72 ? 18.621 -12.245 -20.812 1.00 88.25 72 HIS A C 1
ATOM 569 O O . HIS A 1 72 ? 17.795 -11.453 -20.353 1.00 88.25 72 HIS A O 1
ATOM 575 N N . GLY A 1 73 ? 19.029 -13.311 -20.119 1.00 84.00 73 GLY A N 1
ATOM 576 C CA . GLY A 1 73 ? 18.557 -13.604 -18.770 1.00 84.00 73 GLY A CA 1
ATOM 577 C C . GLY A 1 73 ? 18.771 -12.434 -17.805 1.00 84.00 73 GLY A C 1
ATOM 578 O O . GLY A 1 73 ? 19.792 -11.742 -17.841 1.00 84.00 73 GLY A O 1
ATOM 579 N N . SER A 1 74 ? 17.803 -12.240 -16.909 1.00 83.19 74 SER A N 1
ATOM 580 C CA . SER A 1 74 ? 17.828 -11.198 -15.874 1.00 83.19 74 SER A CA 1
ATOM 581 C C . SER A 1 74 ? 17.875 -9.757 -16.402 1.00 83.19 74 SER A C 1
ATOM 583 O O . SER A 1 74 ? 18.374 -8.884 -15.695 1.00 83.19 74 SER A O 1
ATOM 585 N N . TYR A 1 75 ? 17.328 -9.494 -17.597 1.00 89.31 75 TYR A N 1
ATOM 586 C CA . TYR A 1 75 ? 17.190 -8.145 -18.177 1.00 89.31 75 TYR A CA 1
ATOM 587 C C . TYR A 1 75 ? 18.516 -7.445 -18.535 1.00 89.31 75 TYR A C 1
ATOM 589 O O . TYR A 1 75 ? 18.569 -6.212 -18.595 1.00 89.31 75 TYR A O 1
ATOM 597 N N . ASN A 1 76 ? 19.583 -8.222 -18.746 1.00 89.44 76 ASN A N 1
ATOM 598 C CA . ASN A 1 76 ? 20.911 -7.737 -19.135 1.00 89.44 76 ASN A CA 1
ATOM 599 C C . ASN A 1 76 ? 21.108 -7.869 -20.649 1.00 89.44 76 ASN A C 1
ATOM 601 O O . ASN A 1 76 ? 21.902 -8.687 -21.109 1.00 89.44 76 ASN A O 1
ATOM 605 N N . ASP A 1 77 ? 20.343 -7.093 -21.402 1.00 92.75 77 ASP A N 1
ATOM 606 C CA . ASP A 1 77 ? 20.227 -7.204 -22.852 1.00 92.75 77 ASP A CA 1
ATOM 607 C C . ASP A 1 77 ? 21.351 -6.466 -23.588 1.00 92.75 77 ASP A C 1
ATOM 609 O O . ASP A 1 77 ? 22.160 -5.747 -22.990 1.00 92.75 77 ASP A O 1
ATOM 613 N N . TYR A 1 78 ? 21.376 -6.600 -24.914 1.00 91.19 78 TYR A N 1
ATOM 614 C CA . TYR A 1 78 ? 22.291 -5.855 -25.772 1.00 91.19 78 TYR A CA 1
ATOM 615 C C . TYR A 1 78 ? 21.594 -5.307 -27.016 1.00 91.19 78 TYR A C 1
ATOM 617 O O . TYR A 1 78 ? 20.756 -5.965 -27.625 1.00 91.19 78 TYR A O 1
ATOM 625 N N . ILE A 1 79 ? 22.009 -4.119 -27.456 1.00 91.69 79 ILE A N 1
ATOM 626 C CA . ILE A 1 79 ? 21.848 -3.722 -28.860 1.00 91.69 79 ILE A CA 1
ATOM 627 C C . ILE A 1 79 ? 23.099 -4.209 -29.583 1.00 91.69 79 ILE A C 1
ATOM 629 O O . ILE A 1 79 ? 24.198 -3.690 -29.351 1.00 91.69 79 ILE A O 1
ATOM 633 N N . ALA A 1 80 ? 22.937 -5.231 -30.418 1.00 91.44 80 ALA A N 1
ATOM 634 C CA . ALA A 1 80 ? 24.005 -5.816 -31.208 1.00 91.44 80 ALA A CA 1
ATOM 635 C C . ALA A 1 80 ? 23.944 -5.293 -32.642 1.00 91.44 80 ALA A C 1
ATOM 637 O O . ALA A 1 80 ? 22.879 -5.262 -33.253 1.00 91.44 80 ALA A O 1
ATOM 638 N N . PHE A 1 81 ? 25.078 -4.875 -33.196 1.00 90.38 81 PHE A N 1
ATOM 639 C CA . PHE A 1 81 ? 25.115 -4.293 -34.533 1.00 90.38 81 PHE A CA 1
ATOM 640 C C . PHE A 1 81 ? 26.428 -4.562 -35.262 1.00 90.38 81 PHE A C 1
ATOM 642 O O . PHE A 1 81 ? 27.469 -4.841 -34.661 1.00 90.38 81 PHE A O 1
ATOM 649 N N . LYS A 1 82 ? 26.373 -4.484 -36.590 1.00 89.69 82 LYS A N 1
ATOM 650 C CA . LYS A 1 82 ? 27.526 -4.588 -37.486 1.00 89.69 82 LYS A CA 1
ATOM 651 C C . LYS A 1 82 ? 27.638 -3.329 -38.316 1.00 89.69 82 LYS A C 1
ATOM 653 O O . LYS A 1 82 ? 26.638 -2.786 -38.776 1.00 89.69 82 LYS A O 1
ATOM 658 N N . VAL A 1 83 ? 28.871 -2.915 -38.559 1.00 88.69 83 VAL A N 1
ATOM 659 C CA . VAL A 1 83 ? 29.172 -1.758 -39.397 1.00 88.69 83 VAL A CA 1
ATOM 660 C C . VAL A 1 83 ? 30.138 -2.129 -40.513 1.00 88.69 83 VAL A C 1
ATOM 662 O O . VAL A 1 83 ? 30.930 -3.072 -40.405 1.00 88.69 83 VAL A O 1
ATOM 665 N N . ARG A 1 84 ? 30.079 -1.354 -41.586 1.00 87.44 84 ARG A N 1
ATOM 666 C CA . ARG A 1 84 ? 31.065 -1.313 -42.658 1.00 87.44 84 ARG A CA 1
ATOM 667 C C . ARG A 1 84 ? 31.841 -0.009 -42.520 1.00 87.44 84 ARG A C 1
ATOM 669 O O . ARG A 1 84 ? 31.234 1.022 -42.263 1.00 87.44 84 ARG A O 1
ATOM 676 N N . TYR A 1 85 ? 33.157 -0.060 -42.675 1.00 85.44 85 TYR A N 1
ATOM 677 C CA . TYR A 1 85 ? 34.024 1.118 -42.676 1.00 85.44 85 TYR A CA 1
ATOM 678 C C . TYR A 1 85 ? 34.743 1.192 -44.017 1.00 85.44 85 TYR A C 1
ATOM 680 O O . TYR A 1 85 ? 35.384 0.214 -44.402 1.00 85.44 85 TYR A O 1
ATOM 688 N N . ASN A 1 86 ? 34.607 2.308 -44.738 1.00 83.38 86 ASN A N 1
ATOM 689 C CA . ASN A 1 86 ? 35.217 2.511 -46.060 1.00 83.38 86 ASN A CA 1
ATOM 690 C C . ASN A 1 86 ? 35.024 1.301 -47.002 1.00 83.38 86 ASN A C 1
ATOM 692 O O . ASN A 1 86 ? 35.972 0.696 -47.498 1.00 83.38 86 ASN A O 1
ATOM 696 N N . HIS A 1 87 ? 33.770 0.879 -47.164 1.00 81.38 87 HIS A N 1
ATOM 697 C CA . HIS A 1 87 ? 33.359 -0.287 -47.954 1.00 81.38 87 HIS A CA 1
ATOM 698 C C . HIS A 1 87 ? 33.829 -1.676 -47.460 1.00 81.38 87 HIS A C 1
ATOM 700 O O . HIS A 1 87 ? 33.413 -2.693 -48.018 1.00 81.38 87 HIS A O 1
ATOM 706 N N . ILE A 1 88 ? 34.603 -1.759 -46.374 1.00 79.75 88 ILE A N 1
ATOM 707 C CA . ILE A 1 88 ? 35.084 -3.019 -45.793 1.00 79.75 88 ILE A CA 1
ATOM 708 C C . ILE A 1 88 ? 34.161 -3.455 -44.652 1.00 79.75 88 ILE A C 1
ATOM 710 O O . ILE A 1 88 ? 33.926 -2.717 -43.692 1.00 79.75 88 ILE A O 1
ATOM 714 N N . LEU A 1 89 ? 33.609 -4.668 -44.757 1.00 79.06 89 LEU A N 1
ATOM 715 C CA . LEU A 1 89 ? 32.731 -5.232 -43.731 1.00 79.06 89 LEU A CA 1
ATOM 716 C C . LEU A 1 89 ? 33.530 -5.549 -42.460 1.00 79.06 89 LEU A C 1
ATOM 718 O O . LEU A 1 89 ? 34.510 -6.293 -42.505 1.00 79.06 89 LEU A O 1
ATOM 722 N N . GLY A 1 90 ? 33.085 -5.026 -41.316 1.00 73.06 90 GLY A N 1
ATOM 723 C CA . GLY A 1 90 ? 33.650 -5.392 -40.022 1.00 73.06 90 GLY A CA 1
ATOM 724 C C . GLY A 1 90 ? 33.388 -6.863 -39.684 1.00 73.06 90 GLY A C 1
ATOM 725 O O . GLY A 1 90 ? 32.282 -7.369 -39.863 1.00 73.06 90 GLY A O 1
ATOM 726 N N . THR A 1 91 ? 34.401 -7.553 -39.161 1.00 72.44 91 THR A N 1
ATOM 727 C CA . THR A 1 91 ? 34.306 -8.969 -38.764 1.00 72.44 91 THR A CA 1
ATOM 728 C C . THR A 1 91 ? 33.656 -9.175 -37.391 1.00 72.44 91 THR A C 1
ATOM 730 O O . THR A 1 91 ? 33.170 -10.266 -37.099 1.00 72.44 91 THR A O 1
ATOM 733 N N . SER A 1 92 ? 33.610 -8.133 -36.559 1.00 78.06 92 SER A N 1
ATOM 734 C CA . SER A 1 92 ? 33.110 -8.189 -35.182 1.00 78.06 92 SER A CA 1
ATOM 735 C C . SER A 1 92 ? 31.655 -7.729 -35.070 1.00 78.06 92 SER A C 1
ATOM 737 O O . SER A 1 92 ? 31.273 -6.718 -35.658 1.00 78.06 92 SER A O 1
ATOM 739 N N . VAL A 1 93 ? 30.860 -8.430 -34.253 1.00 84.06 93 VAL A N 1
ATOM 740 C CA . VAL A 1 93 ? 29.567 -7.925 -33.761 1.00 84.06 93 VAL A CA 1
ATOM 741 C C . VAL A 1 93 ? 29.831 -6.984 -32.594 1.00 84.06 93 VAL A C 1
ATOM 743 O O . VAL A 1 93 ? 30.482 -7.362 -31.619 1.00 84.06 93 VAL A O 1
ATOM 746 N N . LEU A 1 94 ? 29.326 -5.764 -32.707 1.00 84.62 94 LEU A N 1
ATOM 747 C CA . LEU A 1 94 ? 29.450 -4.719 -31.702 1.00 84.62 94 LEU A CA 1
ATOM 748 C C . LEU A 1 94 ? 28.246 -4.786 -30.769 1.00 84.62 94 LEU A C 1
ATOM 750 O O . LEU A 1 94 ? 27.148 -5.077 -31.231 1.00 84.62 94 LEU A O 1
ATOM 754 N N . ARG A 1 95 ? 28.439 -4.533 -29.471 1.00 86.44 95 ARG A N 1
ATOM 755 C CA . ARG A 1 95 ? 27.373 -4.636 -28.465 1.00 86.44 95 ARG A CA 1
ATOM 756 C C . ARG A 1 95 ? 27.360 -3.435 -27.536 1.00 86.44 95 ARG A C 1
ATOM 758 O O . ARG A 1 95 ? 28.385 -3.109 -26.938 1.00 86.44 95 ARG A O 1
ATOM 765 N N . ILE A 1 96 ? 26.188 -2.832 -27.371 1.00 86.88 96 ILE A N 1
ATOM 766 C CA . ILE A 1 96 ? 25.913 -1.848 -26.320 1.00 86.88 96 ILE A CA 1
ATOM 767 C C . ILE A 1 96 ? 25.085 -2.549 -25.239 1.00 86.88 96 ILE A C 1
ATOM 769 O O . ILE A 1 96 ? 24.001 -3.033 -25.561 1.00 86.88 96 ILE A O 1
ATOM 773 N N . PRO A 1 97 ? 25.567 -2.635 -23.984 1.00 87.81 97 PRO A N 1
ATOM 774 C CA . PRO A 1 97 ? 24.799 -3.237 -22.899 1.00 87.81 97 PRO A CA 1
ATOM 775 C C . PRO A 1 97 ? 23.566 -2.394 -22.567 1.00 87.81 97 PRO A C 1
ATOM 777 O O . PRO A 1 97 ? 23.659 -1.172 -22.446 1.00 87.81 97 PRO A O 1
ATOM 780 N N . VAL A 1 98 ? 22.432 -3.059 -22.367 1.00 88.62 98 VAL A N 1
ATOM 781 C CA . VAL A 1 98 ? 21.143 -2.464 -22.015 1.00 88.62 98 VAL A CA 1
ATOM 782 C C . VAL A 1 98 ? 20.607 -3.149 -20.765 1.00 88.62 98 VAL A C 1
ATOM 784 O O . VAL A 1 98 ? 20.190 -4.301 -20.793 1.00 88.62 98 VAL A O 1
ATOM 787 N N . SER A 1 99 ? 20.558 -2.412 -19.658 1.00 90.25 99 SER A N 1
ATOM 788 C CA . SER A 1 99 ? 19.749 -2.817 -18.508 1.00 90.25 99 SER A CA 1
ATOM 789 C C . SER A 1 99 ? 18.291 -2.481 -18.813 1.00 90.25 99 SER A C 1
ATOM 791 O O . SER A 1 99 ? 17.907 -1.307 -18.773 1.00 90.25 99 SER A O 1
ATOM 793 N N . ARG A 1 100 ? 17.463 -3.487 -19.143 1.00 91.69 100 ARG A N 1
ATOM 794 C CA . ARG A 1 100 ? 16.031 -3.266 -19.441 1.00 91.69 100 ARG A CA 1
ATOM 795 C C . ARG A 1 100 ? 15.337 -2.597 -18.262 1.00 91.69 100 ARG A C 1
ATOM 797 O O . ARG A 1 100 ? 14.523 -1.699 -18.440 1.00 91.69 100 ARG A O 1
ATOM 804 N N . ARG A 1 101 ? 15.694 -3.004 -17.043 1.00 92.06 101 ARG A N 1
ATOM 805 C CA . ARG A 1 101 ? 15.152 -2.423 -15.812 1.00 92.06 101 ARG A CA 1
ATOM 806 C C . ARG A 1 101 ? 15.466 -0.939 -15.700 1.00 92.06 101 ARG A C 1
ATOM 808 O O . ARG A 1 101 ? 14.530 -0.160 -15.554 1.00 92.06 101 ARG A O 1
ATOM 815 N N . ASP A 1 102 ? 16.728 -0.542 -15.845 1.00 90.75 102 ASP A N 1
ATOM 816 C CA . ASP A 1 102 ? 17.106 0.876 -15.751 1.00 90.75 102 ASP A CA 1
ATOM 817 C C . ASP A 1 102 ? 16.478 1.698 -16.883 1.00 90.75 102 ASP A C 1
ATOM 819 O O . ASP A 1 102 ? 16.060 2.839 -16.688 1.00 90.75 102 ASP A O 1
ATOM 823 N N . TYR A 1 103 ? 16.347 1.091 -18.065 1.00 92.00 103 TYR A N 1
ATOM 824 C CA . TYR A 1 103 ? 15.702 1.717 -19.209 1.00 92.00 103 TYR A CA 1
ATOM 825 C C . TYR A 1 103 ? 14.200 1.977 -18.995 1.00 92.00 103 TYR A C 1
ATOM 827 O O . TYR A 1 103 ? 13.692 3.016 -19.426 1.00 92.00 103 TYR A O 1
ATOM 835 N N . PHE A 1 104 ? 13.473 1.065 -18.346 1.00 93.31 104 PHE A N 1
ATOM 836 C CA . PHE A 1 104 ? 12.040 1.236 -18.093 1.00 93.31 104 PHE A CA 1
ATOM 837 C C . PHE A 1 104 ? 11.736 1.983 -16.793 1.00 93.31 104 PHE A C 1
ATOM 839 O O . PHE A 1 104 ? 10.775 2.745 -16.777 1.00 93.31 104 PHE A O 1
ATOM 846 N N . VAL A 1 105 ? 12.529 1.828 -15.725 1.00 92.25 105 VAL A N 1
ATOM 847 C CA . VAL A 1 105 ? 12.228 2.437 -14.414 1.00 92.25 105 VAL A CA 1
ATOM 848 C C . VAL A 1 105 ? 12.146 3.959 -14.490 1.00 92.25 105 VAL A C 1
ATOM 850 O O . VAL A 1 105 ? 11.278 4.561 -13.875 1.00 92.25 105 VAL A O 1
ATOM 853 N N . GLN A 1 106 ? 12.962 4.588 -15.334 1.00 90.44 106 GLN A N 1
ATOM 854 C CA . GLN A 1 106 ? 12.931 6.036 -15.572 1.00 90.44 106 GLN A CA 1
ATOM 855 C C . GLN A 1 106 ? 11.619 6.558 -16.194 1.00 90.44 106 GLN A C 1
ATOM 857 O O . GLN A 1 106 ? 11.406 7.766 -16.235 1.00 90.44 106 GLN A O 1
ATOM 862 N N . LYS A 1 107 ? 10.745 5.675 -16.694 1.00 92.50 107 LYS A N 1
ATOM 863 C CA . LYS A 1 107 ? 9.457 6.023 -17.323 1.00 92.50 107 LYS A CA 1
ATOM 864 C C . LYS A 1 107 ? 8.285 5.976 -16.347 1.00 92.50 107 LYS A C 1
ATOM 866 O O . LYS A 1 107 ? 7.177 6.378 -16.702 1.00 92.50 107 LYS A O 1
ATOM 871 N N . PHE A 1 108 ? 8.522 5.463 -15.144 1.00 94.31 108 PHE A N 1
ATOM 872 C CA . PHE A 1 108 ? 7.518 5.305 -14.105 1.00 94.31 108 PHE A CA 1
ATOM 873 C C . PHE A 1 108 ? 7.991 6.041 -12.859 1.00 94.31 108 PHE A C 1
ATOM 875 O O . PHE A 1 108 ? 9.103 5.845 -12.379 1.00 94.31 108 PHE A O 1
ATOM 882 N N . GLU A 1 109 ? 7.135 6.899 -12.324 1.00 93.50 109 GLU A N 1
ATOM 883 C CA . GLU A 1 109 ? 7.429 7.659 -11.114 1.00 93.50 109 GLU A CA 1
ATOM 884 C C . GLU A 1 109 ? 6.381 7.316 -10.057 1.00 93.50 109 GLU A C 1
ATOM 886 O O . GLU A 1 109 ? 5.194 7.198 -10.365 1.00 93.50 109 GLU A O 1
ATOM 891 N N . MET A 1 110 ? 6.806 7.176 -8.803 1.00 95.31 110 MET A N 1
ATOM 892 C CA . MET A 1 110 ? 5.882 7.055 -7.677 1.00 95.31 110 MET A CA 1
ATOM 893 C C . MET A 1 110 ? 5.123 8.367 -7.476 1.00 95.31 110 MET A C 1
ATOM 895 O O . MET A 1 110 ? 5.723 9.445 -7.469 1.00 95.31 110 MET A O 1
ATOM 899 N N . ASN A 1 111 ? 3.813 8.290 -7.255 1.00 96.06 111 ASN A N 1
ATOM 900 C CA . ASN A 1 111 ? 3.044 9.449 -6.830 1.00 96.06 111 ASN A CA 1
ATOM 901 C C . ASN A 1 111 ? 3.306 9.708 -5.339 1.00 96.06 111 ASN A C 1
ATOM 903 O O . ASN A 1 111 ? 2.766 9.026 -4.468 1.00 96.06 111 ASN A O 1
ATOM 907 N N . LYS A 1 112 ? 4.156 10.692 -5.038 1.00 93.88 112 LYS A N 1
ATOM 908 C CA . LYS A 1 112 ? 4.546 11.028 -3.657 1.00 93.88 112 LYS A CA 1
ATOM 909 C C . LYS A 1 112 ? 3.385 11.562 -2.820 1.00 93.88 112 LYS A C 1
ATOM 911 O O . LYS A 1 112 ? 3.433 11.447 -1.599 1.00 93.88 112 LYS A O 1
ATOM 916 N N . ASP A 1 113 ? 2.349 12.084 -3.469 1.00 95.19 113 ASP A N 1
ATOM 917 C CA . ASP A 1 113 ? 1.175 12.624 -2.791 1.00 95.19 113 ASP A CA 1
ATOM 918 C C . ASP A 1 113 ? 0.156 11.534 -2.440 1.00 95.19 113 ASP A C 1
ATOM 920 O O . ASP A 1 113 ? -0.743 11.789 -1.646 1.00 95.19 113 ASP A O 1
ATOM 924 N N . PHE A 1 114 ? 0.290 10.321 -2.991 1.00 95.88 114 PHE A N 1
ATOM 925 C CA . PHE A 1 114 ? -0.642 9.218 -2.752 1.00 95.88 114 PHE A CA 1
ATOM 926 C C . PHE A 1 114 ? -0.559 8.700 -1.311 1.00 95.88 114 PHE A C 1
ATOM 928 O O . PHE A 1 114 ? -1.531 8.770 -0.566 1.00 95.88 114 PHE A O 1
ATOM 935 N N . ALA A 1 115 ? 0.607 8.196 -0.895 1.00 96.88 115 ALA A N 1
ATOM 936 C CA . ALA A 1 115 ? 0.748 7.497 0.385 1.00 96.88 115 ALA A CA 1
ATOM 937 C C . ALA A 1 115 ? 0.321 8.338 1.609 1.00 96.88 115 ALA A C 1
ATOM 939 O O . ALA A 1 115 ? -0.438 7.814 2.426 1.00 96.88 115 ALA A O 1
ATOM 940 N N . PRO A 1 116 ? 0.673 9.637 1.727 1.00 96.38 116 PRO A N 1
ATOM 941 C CA . PRO A 1 116 ? 0.260 10.465 2.867 1.00 96.38 116 PRO A CA 1
ATOM 942 C C . PRO A 1 116 ? -1.257 10.614 3.053 1.00 96.38 116 PRO A C 1
ATOM 944 O O . PRO A 1 116 ? -1.709 11.025 4.124 1.00 96.38 116 PRO A O 1
ATOM 947 N N . GLN A 1 117 ? -2.060 10.298 2.034 1.00 94.06 117 GLN A N 1
ATOM 948 C CA . GLN A 1 117 ? -3.518 10.393 2.102 1.00 94.06 117 GLN A CA 1
ATOM 949 C C . GLN A 1 117 ? -4.169 9.180 2.771 1.00 94.06 117 GLN A C 1
ATOM 951 O O . GLN A 1 117 ? -5.291 9.308 3.260 1.00 94.06 117 GLN A O 1
ATOM 956 N N . TYR A 1 118 ? -3.467 8.052 2.874 1.00 95.81 118 TYR A N 1
ATOM 957 C CA . TYR A 1 118 ? -4.063 6.767 3.231 1.00 95.81 118 TYR A CA 1
ATOM 958 C C . TYR A 1 118 ? -3.334 6.077 4.383 1.00 95.81 118 TYR A C 1
ATOM 960 O O . TYR A 1 118 ? -2.147 6.311 4.627 1.00 95.81 118 TYR A O 1
ATOM 968 N N . TYR A 1 119 ? -4.037 5.186 5.079 1.00 96.25 119 TYR A N 1
ATOM 969 C CA . TYR A 1 119 ? -3.405 4.231 5.987 1.00 96.25 119 TYR A CA 1
ATOM 970 C C . TYR A 1 119 ? -2.910 3.002 5.212 1.00 96.25 119 TYR A C 1
ATOM 972 O O . TYR A 1 119 ? -3.575 2.496 4.310 1.00 96.25 119 TYR A O 1
ATOM 980 N N . LEU A 1 120 ? -1.726 2.499 5.576 1.00 97.88 120 LEU A N 1
ATOM 981 C CA . LEU A 1 120 ? -1.087 1.377 4.876 1.00 97.88 120 LEU A CA 1
ATOM 982 C C . LEU A 1 120 ? -1.947 0.104 4.888 1.00 97.88 120 LEU A C 1
ATOM 984 O O . LEU A 1 120 ? -1.989 -0.610 3.891 1.00 97.88 120 LEU A O 1
ATOM 988 N N . GLY A 1 121 ? -2.628 -0.167 6.007 1.00 96.56 121 GLY A N 1
ATOM 989 C CA . GLY A 1 121 ? -3.430 -1.378 6.193 1.00 96.56 121 GLY A CA 1
ATOM 990 C C . GLY A 1 121 ? -4.477 -1.566 5.100 1.00 96.56 121 GLY A C 1
ATOM 991 O O . GLY A 1 121 ? -4.481 -2.606 4.447 1.00 96.56 121 GLY A O 1
ATOM 992 N N . GLY A 1 122 ? -5.330 -0.565 4.853 1.00 96.06 122 GLY A N 1
ATOM 993 C CA . GLY A 1 122 ? -6.403 -0.703 3.864 1.00 96.06 122 GLY A CA 1
ATOM 994 C C . GLY A 1 122 ? -5.885 -0.720 2.431 1.00 96.06 122 GLY A C 1
ATOM 995 O O . GLY A 1 122 ? -6.376 -1.485 1.602 1.00 96.06 122 GLY A O 1
ATOM 996 N N . ILE A 1 123 ? -4.826 0.045 2.137 1.00 96.94 123 ILE A N 1
ATOM 997 C CA . ILE A 1 123 ? -4.188 -0.001 0.815 1.00 96.94 123 ILE A CA 1
ATOM 998 C C . ILE A 1 123 ? -3.606 -1.386 0.534 1.00 96.94 123 ILE A C 1
ATOM 1000 O O . ILE A 1 123 ? -3.819 -1.911 -0.555 1.00 96.94 123 ILE A O 1
ATOM 1004 N N . ALA A 1 124 ? -2.917 -1.995 1.500 1.00 96.88 124 ALA A N 1
ATOM 1005 C CA . ALA A 1 124 ? -2.374 -3.341 1.353 1.00 96.88 124 ALA A CA 1
ATOM 1006 C C . ALA A 1 124 ? -3.480 -4.404 1.253 1.00 96.88 124 ALA A C 1
ATOM 1008 O O . ALA A 1 124 ? -3.401 -5.279 0.395 1.00 96.88 124 ALA A O 1
ATOM 1009 N N . HIS A 1 125 ? -4.521 -4.301 2.085 1.00 96.12 125 HIS A N 1
ATOM 1010 C CA . HIS A 1 125 ? -5.640 -5.245 2.116 1.00 96.12 125 HIS A CA 1
ATOM 1011 C C . HIS A 1 125 ? -6.434 -5.266 0.800 1.00 96.12 125 HIS A C 1
ATOM 1013 O O . HIS A 1 125 ? -6.817 -6.329 0.320 1.00 96.12 125 HIS A O 1
ATOM 1019 N N . LEU A 1 126 ? -6.637 -4.099 0.183 1.00 95.12 126 LEU A N 1
ATOM 1020 C CA . LEU A 1 126 ? -7.401 -3.952 -1.062 1.00 95.12 126 LEU A CA 1
ATOM 1021 C C . LEU A 1 126 ? -6.521 -3.857 -2.313 1.00 95.12 126 LEU A C 1
ATOM 1023 O O . LEU A 1 126 ? -6.994 -3.459 -3.383 1.00 95.12 126 LEU A O 1
ATOM 1027 N N . PHE A 1 127 ? -5.238 -4.190 -2.205 1.00 95.94 127 PHE A N 1
ATOM 1028 C CA . PHE A 1 127 ? -4.321 -4.106 -3.331 1.00 95.94 127 PHE A CA 1
ATOM 1029 C C . PHE A 1 127 ? -4.671 -5.149 -4.412 1.00 95.94 127 PHE A C 1
ATOM 1031 O O . PHE A 1 127 ? -4.942 -6.301 -4.077 1.00 95.94 127 PHE A O 1
ATOM 1038 N N . PRO A 1 128 ? -4.628 -4.807 -5.716 1.00 93.88 128 PRO A N 1
ATOM 1039 C CA . PRO A 1 128 ? -4.246 -3.517 -6.304 1.00 93.88 128 PRO A CA 1
ATOM 1040 C C . PRO A 1 128 ? -5.413 -2.538 -6.520 1.00 93.88 128 PRO A C 1
ATOM 1042 O O . PRO A 1 128 ? -5.188 -1.430 -7.004 1.00 93.88 128 PRO A O 1
ATOM 1045 N N . ALA A 1 129 ? -6.652 -2.917 -6.194 1.00 92.62 129 ALA A N 1
ATOM 1046 C CA . ALA A 1 129 ? -7.853 -2.137 -6.503 1.00 92.62 129 ALA A CA 1
ATOM 1047 C C . ALA A 1 129 ? -7.845 -0.725 -5.883 1.00 92.62 129 ALA A C 1
ATOM 1049 O O . ALA A 1 129 ? -8.371 0.212 -6.479 1.00 92.62 129 ALA A O 1
ATOM 1050 N N . SER A 1 130 ? -7.207 -0.559 -4.724 1.00 86.88 130 SER A N 1
ATOM 1051 C CA . SER A 1 130 ? -7.039 0.721 -4.021 1.00 86.88 130 SER A CA 1
ATOM 1052 C C . SER A 1 130 ? -5.810 1.535 -4.461 1.00 86.88 130 SER A C 1
ATOM 1054 O O . SER A 1 130 ? -5.621 2.655 -3.995 1.00 86.88 130 SER A O 1
ATOM 1056 N N . ALA A 1 131 ? -4.968 1.012 -5.361 1.00 88.00 131 ALA A N 1
ATOM 1057 C CA . ALA A 1 131 ? -3.661 1.583 -5.703 1.00 88.00 131 ALA A CA 1
ATOM 1058 C C . ALA A 1 131 ? -3.613 2.259 -7.088 1.00 88.00 131 ALA A C 1
ATOM 1060 O O . ALA A 1 131 ? -2.534 2.488 -7.633 1.00 88.00 131 ALA A O 1
ATOM 1061 N N . GLY A 1 132 ? -4.763 2.596 -7.683 1.00 83.25 132 GLY A N 1
ATOM 1062 C CA . GLY A 1 132 ? -4.845 3.094 -9.066 1.00 83.25 132 GLY A CA 1
ATOM 1063 C C . GLY A 1 132 ? -4.040 4.371 -9.365 1.00 83.25 132 GLY A C 1
ATOM 1064 O O . GLY A 1 132 ? -3.649 4.594 -10.513 1.00 83.25 132 GLY A O 1
ATOM 1065 N N . GLU A 1 133 ? -3.757 5.183 -8.343 1.00 90.62 133 GLU A N 1
ATOM 1066 C CA . GLU A 1 133 ? -2.997 6.440 -8.442 1.00 90.62 133 GLU A CA 1
ATOM 1067 C C . GLU A 1 133 ? -1.633 6.388 -7.737 1.00 90.62 133 GLU A C 1
ATOM 1069 O O . GLU A 1 133 ? -0.987 7.422 -7.558 1.00 90.62 133 GLU A O 1
ATOM 1074 N N . ILE A 1 134 ? -1.175 5.194 -7.339 1.00 94.81 134 ILE A N 1
ATOM 1075 C CA . ILE A 1 134 ? 0.099 5.021 -6.625 1.00 94.81 134 ILE A CA 1
ATOM 1076 C C . ILE A 1 134 ? 1.311 5.354 -7.506 1.00 94.81 134 ILE A C 1
ATOM 1078 O O . ILE A 1 134 ? 2.345 5.813 -7.019 1.00 94.81 134 ILE A O 1
ATOM 1082 N N . LEU A 1 135 ? 1.171 5.160 -8.819 1.00 94.88 135 LEU A N 1
ATOM 1083 C CA . LEU A 1 135 ? 2.109 5.634 -9.827 1.00 94.88 135 LEU A CA 1
ATOM 1084 C C . LEU A 1 135 ? 1.596 6.955 -10.397 1.00 94.88 135 LEU A C 1
ATOM 1086 O O . LEU A 1 135 ? 0.415 7.096 -10.719 1.00 94.88 135 LEU A O 1
ATOM 1090 N N . LYS A 1 136 ? 2.504 7.910 -10.582 1.00 91.88 136 LYS A N 1
ATOM 1091 C CA . LYS A 1 136 ? 2.229 9.136 -11.325 1.00 91.88 136 LYS A CA 1
ATOM 1092 C C . LYS A 1 136 ? 1.847 8.785 -12.764 1.00 91.88 136 LYS A C 1
ATOM 1094 O O . LYS A 1 136 ? 2.230 7.736 -13.287 1.00 91.88 136 LYS A O 1
ATOM 1099 N N . GLY A 1 137 ? 1.092 9.672 -13.413 1.00 86.31 137 GLY A N 1
ATOM 1100 C CA . GLY A 1 137 ? 0.674 9.489 -14.801 1.00 86.31 137 GLY A CA 1
ATOM 1101 C C . GLY A 1 137 ? 1.855 9.151 -15.716 1.00 86.31 137 GLY A C 1
ATOM 1102 O O . GLY A 1 137 ? 2.740 9.976 -15.919 1.00 86.31 137 GLY A O 1
ATOM 1103 N N . TYR A 1 138 ? 1.847 7.936 -16.262 1.00 92.94 138 TYR A N 1
ATOM 1104 C CA . TYR A 1 138 ? 2.742 7.478 -17.323 1.00 92.94 138 TYR A CA 1
ATOM 1105 C C . TYR A 1 138 ? 1.986 7.448 -18.660 1.00 92.94 138 TYR A C 1
ATOM 1107 O O . TYR A 1 138 ? 0.763 7.615 -18.698 1.00 92.94 138 TYR A O 1
ATOM 1115 N N . ASP A 1 139 ? 2.689 7.231 -19.774 1.00 94.06 139 ASP A N 1
ATOM 1116 C CA . ASP A 1 139 ? 2.059 7.144 -21.097 1.00 94.06 139 ASP A CA 1
ATOM 1117 C C . ASP A 1 139 ? 1.206 5.867 -21.226 1.00 94.06 139 ASP A C 1
ATOM 1119 O O . ASP A 1 139 ? 1.668 4.823 -21.686 1.00 94.06 139 ASP A O 1
ATOM 1123 N N . ARG A 1 140 ? -0.064 5.956 -20.817 1.00 92.19 140 ARG A N 1
ATOM 1124 C CA . ARG A 1 140 ? -1.040 4.854 -20.853 1.00 92.19 140 ARG A CA 1
ATOM 1125 C C . ARG A 1 140 ? -1.417 4.407 -22.270 1.00 92.19 140 ARG A C 1
ATOM 1127 O O . ARG A 1 140 ? -2.075 3.385 -22.424 1.00 92.19 140 ARG A O 1
ATOM 1134 N N . LYS A 1 141 ? -1.033 5.157 -23.313 1.00 93.31 141 LY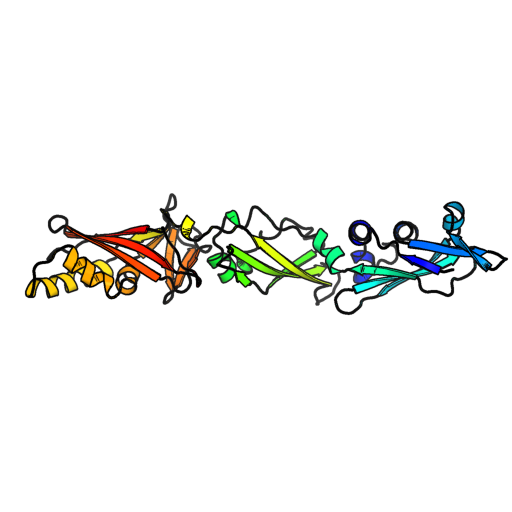S A N 1
ATOM 1135 C CA . LYS A 1 141 ? -1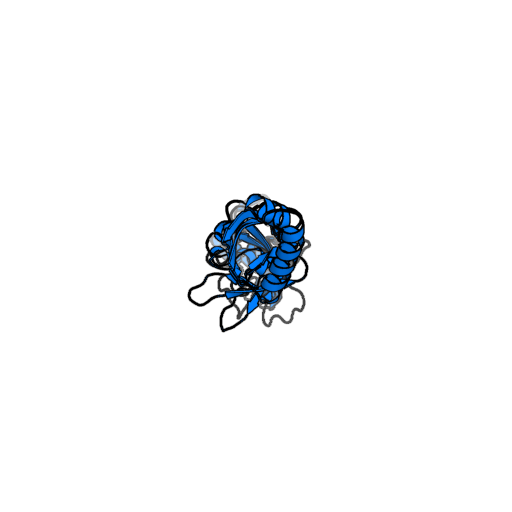.198 4.712 -24.708 1.00 93.31 141 LYS A CA 1
ATOM 1136 C C . LYS A 1 141 ? -0.077 3.767 -25.129 1.00 93.31 141 LYS A C 1
ATOM 1138 O O . LYS A 1 141 ? -0.275 2.978 -26.047 1.00 93.31 141 LYS A O 1
ATOM 1143 N N . LYS A 1 142 ? 1.086 3.855 -24.477 1.00 93.50 142 LYS A N 1
ATOM 1144 C CA . LYS A 1 142 ? 2.250 3.003 -24.746 1.00 93.50 142 LYS A CA 1
ATOM 1145 C C . LYS A 1 142 ? 2.384 1.854 -23.764 1.00 93.50 142 LYS A C 1
ATOM 1147 O O . LYS A 1 142 ? 2.772 0.765 -24.181 1.00 93.50 142 LYS A O 1
ATOM 1152 N N . TYR A 1 143 ? 2.067 2.086 -22.495 1.00 94.94 143 TYR A N 1
ATOM 1153 C CA . TYR A 1 143 ? 2.279 1.122 -21.423 1.00 94.94 143 TYR A CA 1
ATOM 1154 C C . TYR A 1 143 ? 0.969 0.729 -20.758 1.00 94.94 143 TYR A C 1
ATOM 1156 O O . TYR A 1 143 ? 0.090 1.563 -20.548 1.00 94.94 143 TYR A O 1
ATOM 1164 N N . ALA A 1 144 ? 0.886 -0.535 -20.365 1.00 94.00 144 ALA A N 1
ATOM 1165 C CA . ALA A 1 144 ? -0.050 -1.010 -19.361 1.00 94.00 144 ALA A CA 1
ATOM 1166 C C . ALA A 1 144 ? 0.769 -1.591 -18.209 1.00 94.00 144 ALA A C 1
ATOM 1168 O O . ALA A 1 144 ? 1.701 -2.359 -18.444 1.00 94.00 144 ALA A O 1
ATOM 1169 N N . VAL A 1 145 ? 0.455 -1.199 -16.976 1.00 95.44 145 VAL A N 1
ATOM 1170 C CA . VAL A 1 145 ? 1.157 -1.689 -15.786 1.00 95.44 145 VAL A CA 1
ATOM 1171 C C . VAL A 1 145 ? 0.172 -2.437 -14.905 1.00 95.44 145 VAL A C 1
ATOM 1173 O O . VAL A 1 145 ? -0.817 -1.855 -14.458 1.00 95.44 145 VAL A O 1
ATOM 1176 N N . VAL A 1 146 ? 0.457 -3.710 -14.645 1.00 95.19 146 VAL A N 1
ATOM 1177 C CA . VAL A 1 146 ? -0.297 -4.531 -13.694 1.00 95.19 146 VAL A CA 1
ATOM 1178 C C . VAL A 1 146 ? 0.463 -4.563 -12.377 1.00 95.19 146 VAL A C 1
ATOM 1180 O O . VAL A 1 146 ? 1.634 -4.938 -12.333 1.00 95.19 146 VAL A O 1
ATOM 1183 N N . LEU A 1 147 ? -0.198 -4.139 -11.304 1.00 96.50 147 LEU A N 1
ATOM 1184 C CA . LEU A 1 147 ? 0.382 -4.102 -9.968 1.00 96.50 147 LEU A CA 1
ATOM 1185 C C . LEU A 1 147 ? 0.128 -5.427 -9.237 1.00 96.50 147 LEU A C 1
ATOM 1187 O O . LEU A 1 147 ? -1.004 -5.904 -9.213 1.00 96.50 147 LEU A O 1
ATOM 1191 N N . THR A 1 148 ? 1.163 -6.007 -8.629 1.00 95.94 148 THR A N 1
ATOM 1192 C CA . THR A 1 148 ? 1.090 -7.292 -7.908 1.00 95.94 148 THR A CA 1
ATOM 1193 C C . THR A 1 148 ? 2.054 -7.344 -6.720 1.00 95.94 148 THR A C 1
ATOM 1195 O O . THR A 1 148 ? 2.854 -6.432 -6.512 1.00 95.94 148 THR A O 1
ATOM 1198 N N . ASP A 1 149 ? 2.007 -8.443 -5.967 1.00 95.62 149 ASP A N 1
ATOM 1199 C CA . ASP A 1 149 ? 2.985 -8.825 -4.941 1.00 95.62 149 ASP A CA 1
ATOM 1200 C C . ASP A 1 149 ? 3.185 -7.748 -3.863 1.00 95.62 149 ASP A C 1
ATOM 1202 O O . ASP A 1 149 ? 4.311 -7.492 -3.427 1.00 95.62 149 ASP A O 1
ATOM 1206 N N . ALA A 1 150 ? 2.095 -7.102 -3.442 1.00 97.00 150 ALA A N 1
ATOM 1207 C CA . ALA A 1 150 ? 2.131 -6.110 -2.377 1.00 97.00 150 ALA A CA 1
ATOM 1208 C C . ALA A 1 150 ? 2.600 -6.720 -1.050 1.00 97.00 150 ALA A C 1
ATOM 1210 O O . ALA A 1 150 ? 2.147 -7.783 -0.625 1.00 97.00 150 ALA A O 1
ATOM 1211 N N . ARG A 1 151 ? 3.512 -6.013 -0.384 1.00 97.38 151 ARG A N 1
ATOM 1212 C CA . ARG A 1 151 ? 4.056 -6.347 0.931 1.00 97.38 151 ARG A CA 1
ATOM 1213 C C . ARG A 1 151 ? 4.087 -5.091 1.785 1.00 97.38 151 ARG A C 1
ATOM 1215 O O . ARG A 1 151 ? 4.800 -4.136 1.467 1.00 97.38 151 ARG A O 1
ATOM 1222 N N . ALA A 1 152 ? 3.302 -5.103 2.854 1.00 97.69 152 ALA A N 1
ATOM 1223 C CA . ALA A 1 152 ? 3.255 -4.026 3.827 1.00 97.69 152 ALA A CA 1
ATOM 1224 C C . ALA A 1 152 ? 4.356 -4.200 4.878 1.00 97.69 152 ALA A C 1
ATOM 1226 O O . ALA A 1 152 ? 4.498 -5.262 5.480 1.00 97.69 152 ALA A O 1
ATOM 1227 N N . ASP A 1 153 ? 5.103 -3.130 5.123 1.00 97.38 153 ASP A N 1
ATOM 1228 C CA . ASP A 1 153 ? 5.954 -2.974 6.296 1.00 97.38 153 ASP A CA 1
ATOM 1229 C C . ASP A 1 153 ? 5.286 -1.967 7.235 1.00 97.38 153 ASP A C 1
ATOM 1231 O O . ASP A 1 153 ? 5.441 -0.749 7.099 1.00 97.38 153 ASP A O 1
ATOM 1235 N N . HIS A 1 154 ? 4.510 -2.486 8.188 1.00 95.50 154 HIS A N 1
ATOM 1236 C CA . HIS A 1 154 ? 3.783 -1.673 9.162 1.00 95.50 154 HIS A CA 1
ATOM 1237 C C . HIS A 1 154 ? 4.700 -0.948 10.151 1.00 95.50 154 HIS A C 1
ATOM 1239 O O . HIS A 1 154 ? 4.305 0.082 10.692 1.00 95.50 154 HIS A O 1
ATOM 1245 N N . SER A 1 155 ? 5.931 -1.427 10.357 1.00 93.44 155 SER A N 1
ATOM 1246 C CA . SER A 1 155 ? 6.877 -0.767 11.266 1.00 93.44 155 SER A CA 1
ATOM 1247 C C . SER A 1 155 ? 7.418 0.523 10.654 1.00 93.44 155 SER A C 1
ATOM 1249 O O . SER A 1 155 ? 7.569 1.523 11.354 1.00 93.44 155 SER A O 1
ATOM 1251 N N . ASN A 1 156 ? 7.661 0.519 9.341 1.00 95.25 156 ASN A N 1
ATOM 1252 C CA . ASN A 1 156 ? 8.167 1.683 8.611 1.00 95.25 156 ASN A CA 1
ATOM 1253 C C . ASN A 1 156 ? 7.080 2.465 7.853 1.00 95.25 156 ASN A C 1
ATOM 1255 O O . ASN A 1 156 ? 7.380 3.511 7.281 1.00 95.25 156 ASN A O 1
ATOM 1259 N N . ASN A 1 157 ? 5.828 1.993 7.862 1.00 95.62 157 ASN A N 1
ATOM 1260 C CA . ASN A 1 157 ? 4.721 2.525 7.056 1.00 95.62 157 ASN A CA 1
ATOM 1261 C C . ASN A 1 157 ? 5.073 2.618 5.562 1.00 95.62 157 ASN A C 1
ATOM 1263 O O . ASN A 1 157 ? 4.839 3.647 4.921 1.00 95.62 157 ASN A O 1
ATOM 1267 N N . ASN A 1 158 ? 5.627 1.531 5.020 1.00 96.81 158 ASN A N 1
ATOM 1268 C CA . ASN A 1 158 ? 6.000 1.415 3.613 1.00 96.81 158 ASN A CA 1
ATOM 1269 C C . ASN A 1 158 ? 5.236 0.273 2.935 1.00 96.81 158 ASN A C 1
ATOM 1271 O O . ASN A 1 158 ? 4.934 -0.749 3.552 1.00 96.81 158 ASN A O 1
ATOM 1275 N N . LEU A 1 159 ? 4.973 0.428 1.640 1.00 98.19 159 LEU A N 1
ATOM 1276 C CA . LEU A 1 159 ? 4.410 -0.610 0.784 1.00 98.19 159 LEU A CA 1
ATOM 1277 C C . LEU A 1 159 ? 5.394 -0.907 -0.343 1.00 98.19 159 LEU A C 1
ATOM 1279 O O . LEU A 1 159 ? 5.662 -0.037 -1.170 1.00 98.19 159 LEU A O 1
ATOM 1283 N N . SER A 1 160 ? 5.898 -2.135 -0.398 1.00 98.19 160 SER A N 1
ATOM 1284 C CA . SER A 1 160 ? 6.653 -2.637 -1.550 1.00 98.19 160 SER A CA 1
ATOM 1285 C C . SER A 1 160 ? 5.734 -3.444 -2.456 1.00 98.19 160 SER A C 1
ATOM 1287 O O . SER A 1 160 ? 4.896 -4.192 -1.961 1.00 98.19 160 SER A O 1
ATOM 1289 N N . PHE A 1 161 ? 5.877 -3.316 -3.770 1.00 97.88 161 PHE A N 1
ATOM 1290 C CA . PHE A 1 161 ? 5.067 -4.056 -4.742 1.00 97.88 161 PHE A CA 1
ATOM 1291 C C . PHE A 1 161 ? 5.792 -4.165 -6.085 1.00 97.88 161 PHE A C 1
ATOM 1293 O O . PHE A 1 161 ? 6.815 -3.518 -6.312 1.00 97.88 161 PHE A O 1
ATOM 1300 N N . ARG A 1 162 ? 5.258 -4.984 -6.990 1.00 97.31 162 ARG A N 1
ATOM 1301 C CA . ARG A 1 162 ? 5.780 -5.153 -8.348 1.00 97.31 162 ARG A CA 1
ATOM 1302 C C . ARG A 1 162 ? 4.845 -4.564 -9.385 1.00 97.31 162 ARG A C 1
ATOM 1304 O O . ARG A 1 162 ? 3.629 -4.673 -9.258 1.00 97.31 162 ARG A O 1
ATOM 1311 N N . GLY A 1 163 ? 5.423 -3.983 -10.430 1.00 96.69 163 GLY A N 1
ATOM 1312 C CA . GLY A 1 163 ? 4.719 -3.600 -11.648 1.00 96.69 163 GLY A CA 1
ATOM 1313 C C . GLY A 1 163 ? 5.180 -4.448 -12.826 1.00 96.69 163 GLY A C 1
ATOM 1314 O O . GLY A 1 163 ? 6.348 -4.399 -13.217 1.00 96.69 163 GLY A O 1
ATOM 1315 N N . LEU A 1 164 ? 4.253 -5.212 -13.392 1.00 96.69 164 LEU A N 1
ATOM 1316 C CA . LEU A 1 164 ? 4.423 -5.935 -14.646 1.00 96.69 164 LEU A CA 1
ATOM 1317 C C . LEU A 1 164 ? 4.129 -4.952 -15.773 1.00 96.69 164 LEU A C 1
ATOM 1319 O O . LEU A 1 164 ? 2.997 -4.485 -15.911 1.00 96.69 164 LEU A O 1
ATOM 1323 N N . VAL A 1 165 ? 5.153 -4.593 -16.541 1.00 96.44 165 VAL A N 1
ATOM 1324 C CA . VAL A 1 165 ? 5.038 -3.602 -17.611 1.00 96.44 165 VAL A CA 1
ATOM 1325 C C . VAL A 1 165 ? 4.781 -4.318 -18.928 1.00 96.44 165 VAL A C 1
ATOM 1327 O O . VAL A 1 165 ? 5.583 -5.140 -19.357 1.00 96.44 165 VAL A O 1
ATOM 1330 N N . HIS A 1 166 ? 3.697 -3.957 -19.604 1.00 95.94 166 HIS A N 1
ATOM 1331 C CA . HIS A 1 166 ? 3.354 -4.423 -20.943 1.00 95.94 166 HIS A CA 1
ATOM 1332 C C . HIS A 1 166 ? 3.392 -3.262 -21.936 1.00 95.94 166 HIS A C 1
ATOM 1334 O O . HIS A 1 166 ? 3.089 -2.115 -21.590 1.00 95.94 166 HIS A O 1
ATOM 1340 N N . LEU A 1 167 ? 3.719 -3.570 -23.192 1.00 94.81 167 LEU A N 1
ATOM 1341 C CA . LEU A 1 167 ? 3.628 -2.623 -24.299 1.00 94.81 167 LEU A CA 1
ATOM 1342 C C . LEU A 1 167 ? 2.276 -2.755 -24.994 1.00 94.81 167 LEU A C 1
ATOM 1344 O O . LEU A 1 167 ? 1.950 -3.782 -25.591 1.00 94.81 167 LEU A O 1
ATOM 1348 N N . VAL A 1 168 ? 1.498 -1.679 -24.962 1.00 92.94 168 VAL A N 1
ATOM 1349 C CA . VAL A 1 168 ? 0.178 -1.634 -25.593 1.00 92.94 168 VAL A CA 1
ATOM 1350 C C . VAL A 1 168 ? 0.336 -1.771 -27.109 1.00 92.94 168 VAL A C 1
ATOM 1352 O O . VAL A 1 168 ? 1.137 -1.071 -27.741 1.00 92.94 168 VAL A O 1
ATOM 1355 N N . GLY A 1 169 ? -0.418 -2.700 -27.698 1.00 88.25 169 GLY A N 1
ATOM 1356 C CA . GLY A 1 169 ? -0.425 -2.950 -29.140 1.00 88.25 169 GLY A CA 1
ATOM 1357 C C . GLY A 1 169 ? 0.833 -3.629 -29.693 1.00 88.25 169 GLY A C 1
ATOM 1358 O O . GLY A 1 169 ? 0.988 -3.664 -30.906 1.00 88.25 169 GLY A O 1
ATOM 1359 N N . ALA A 1 170 ? 1.733 -4.142 -28.845 1.00 85.25 170 ALA A N 1
ATOM 1360 C CA . ALA A 1 170 ? 2.891 -4.926 -29.295 1.00 85.25 170 ALA A CA 1
ATOM 1361 C C . ALA A 1 170 ? 2.562 -6.414 -29.539 1.00 85.25 170 ALA A C 1
ATOM 1363 O O . ALA A 1 170 ? 3.403 -7.153 -30.031 1.00 85.25 170 ALA A O 1
ATOM 1364 N N . GLY A 1 171 ? 1.349 -6.866 -29.192 1.00 82.06 171 GLY A N 1
ATOM 1365 C CA . GLY A 1 171 ? 0.913 -8.252 -29.403 1.00 82.06 171 GLY A CA 1
ATOM 1366 C C . GLY A 1 171 ? 1.591 -9.287 -28.497 1.00 82.06 171 GLY A C 1
ATOM 1367 O O . GLY A 1 171 ? 1.450 -10.477 -28.749 1.00 82.06 171 GLY A O 1
ATOM 1368 N N . MET A 1 172 ? 2.314 -8.849 -27.461 1.00 84.31 172 MET A N 1
ATOM 1369 C CA . MET A 1 172 ? 2.967 -9.735 -26.495 1.00 84.31 172 MET A CA 1
ATOM 1370 C C . MET A 1 172 ? 2.068 -9.985 -25.283 1.00 84.31 172 MET A C 1
ATOM 1372 O O . MET A 1 172 ? 1.502 -9.040 -24.730 1.00 84.31 172 MET A O 1
ATOM 1376 N N . GLU A 1 173 ? 1.954 -11.250 -24.875 1.00 86.50 173 GLU A N 1
ATOM 1377 C CA . GLU A 1 173 ? 1.203 -11.650 -23.678 1.00 86.50 173 GLU A CA 1
ATOM 1378 C C . GLU A 1 173 ? 2.012 -11.394 -22.402 1.00 86.50 173 GLU A C 1
ATOM 1380 O O . GLU A 1 173 ? 1.499 -10.819 -21.440 1.00 86.50 173 GLU A O 1
ATOM 1385 N N . ASP A 1 174 ? 3.296 -11.751 -22.420 1.00 91.44 174 ASP A N 1
ATOM 1386 C CA . ASP A 1 174 ? 4.185 -11.594 -21.274 1.00 91.44 174 ASP A CA 1
ATOM 1387 C C . ASP A 1 174 ? 4.607 -10.129 -21.051 1.00 91.44 174 ASP A C 1
ATOM 1389 O O . ASP A 1 174 ? 4.727 -9.343 -22.002 1.00 91.44 174 ASP A O 1
ATOM 1393 N N . PRO A 1 175 ? 4.855 -9.726 -19.790 1.00 94.88 175 PRO A N 1
ATOM 1394 C CA . PRO A 1 175 ? 5.400 -8.410 -19.497 1.00 94.88 175 PRO A CA 1
ATOM 1395 C C . PRO A 1 175 ? 6.814 -8.271 -20.066 1.00 94.88 175 PRO A C 1
ATOM 1397 O O . PRO A 1 175 ? 7.649 -9.165 -19.944 1.00 94.88 175 PRO A O 1
ATOM 1400 N N . VAL A 1 176 ? 7.124 -7.098 -20.619 1.00 94.38 176 VAL A N 1
ATOM 1401 C CA . VAL A 1 176 ? 8.459 -6.805 -21.165 1.00 94.38 176 VAL A CA 1
ATOM 1402 C C . VAL A 1 176 ? 9.501 -6.665 -20.065 1.00 94.38 176 VAL A C 1
ATOM 1404 O O . VAL A 1 176 ? 10.678 -6.948 -20.283 1.00 94.38 176 VAL A O 1
ATOM 1407 N N . VAL A 1 177 ? 9.072 -6.221 -18.881 1.00 95.62 177 VAL A N 1
ATOM 1408 C CA . VAL A 1 177 ? 9.902 -6.112 -17.684 1.00 95.62 177 VAL A CA 1
ATOM 1409 C C . VAL A 1 177 ? 9.036 -6.138 -16.426 1.00 95.62 177 VAL A C 1
ATOM 1411 O O . VAL A 1 177 ? 7.908 -5.641 -16.413 1.00 95.62 177 VAL A O 1
ATOM 1414 N N . VAL A 1 178 ? 9.597 -6.676 -15.344 1.00 96.25 178 VAL A N 1
ATOM 1415 C CA . VAL A 1 178 ? 9.056 -6.542 -13.988 1.00 96.25 178 VAL A CA 1
ATOM 1416 C C . VAL A 1 178 ? 9.915 -5.559 -13.200 1.00 96.25 178 VAL A C 1
ATOM 1418 O O . VAL A 1 178 ? 11.128 -5.766 -13.046 1.00 96.25 178 VAL A O 1
ATOM 1421 N N . LEU A 1 179 ? 9.269 -4.505 -12.705 1.00 96.62 179 LEU A N 1
ATOM 1422 C CA . LEU A 1 179 ? 9.871 -3.454 -11.890 1.00 96.62 179 LEU A CA 1
ATOM 1423 C C . LEU A 1 179 ? 9.418 -3.583 -10.436 1.00 96.62 179 LEU A C 1
ATOM 1425 O O . LEU A 1 179 ? 8.252 -3.877 -10.172 1.00 96.62 179 LEU A O 1
ATOM 1429 N N . ASP A 1 180 ? 10.337 -3.340 -9.509 1.00 96.19 180 ASP A N 1
ATOM 1430 C CA . ASP A 1 180 ? 10.046 -3.274 -8.079 1.00 96.19 180 ASP A CA 1
ATOM 1431 C C . ASP A 1 180 ? 9.842 -1.801 -7.679 1.00 96.19 180 ASP A C 1
ATOM 1433 O O . ASP A 1 180 ? 10.636 -0.929 -8.041 1.00 96.19 180 ASP A O 1
ATOM 1437 N N . PHE A 1 181 ? 8.765 -1.528 -6.946 1.00 96.56 181 PHE A N 1
ATOM 1438 C CA . PHE A 1 181 ? 8.367 -0.195 -6.502 1.00 96.56 181 PHE A CA 1
ATOM 1439 C C . PHE A 1 181 ? 8.198 -0.148 -4.987 1.00 96.56 181 PHE A C 1
ATOM 1441 O O . PHE A 1 181 ? 7.919 -1.157 -4.336 1.00 96.56 181 PHE A O 1
ATOM 1448 N N . GLU A 1 182 ? 8.320 1.057 -4.435 1.00 96.88 182 GLU A N 1
ATOM 1449 C CA . GLU A 1 182 ? 8.129 1.311 -3.014 1.00 96.88 182 GLU A CA 1
ATOM 1450 C C . GLU A 1 182 ? 7.389 2.638 -2.804 1.00 96.88 182 GLU A C 1
ATOM 1452 O O . GLU A 1 182 ? 7.841 3.698 -3.243 1.00 96.88 182 GLU A O 1
ATOM 1457 N N . ALA A 1 183 ? 6.249 2.584 -2.114 1.00 97.25 183 ALA A N 1
ATOM 1458 C CA . ALA A 1 183 ? 5.532 3.752 -1.613 1.00 97.25 183 ALA A CA 1
ATOM 1459 C C . ALA A 1 183 ? 5.841 3.945 -0.125 1.00 97.25 183 ALA A C 1
ATOM 1461 O O . ALA A 1 183 ? 5.791 2.992 0.653 1.00 97.25 183 ALA A O 1
ATOM 1462 N N . LYS A 1 184 ? 6.145 5.183 0.271 1.00 96.06 184 LYS A N 1
ATOM 1463 C CA . LYS A 1 184 ? 6.537 5.544 1.641 1.00 96.06 184 LYS A CA 1
ATOM 1464 C C . LYS A 1 184 ? 5.694 6.682 2.171 1.00 96.06 184 LYS A C 1
ATOM 1466 O O . LYS A 1 184 ? 5.221 7.509 1.397 1.00 96.06 184 LYS A O 1
ATOM 1471 N N . GLY A 1 185 ? 5.616 6.772 3.495 1.00 95.56 185 GLY A N 1
ATOM 1472 C CA . GLY A 1 185 ? 4.977 7.902 4.165 1.00 95.56 185 GLY A CA 1
ATOM 1473 C C . GLY A 1 185 ? 3.460 7.772 4.245 1.00 95.56 185 GLY A C 1
ATOM 1474 O O . GLY A 1 185 ? 2.766 8.783 4.193 1.00 95.56 185 GLY A O 1
ATOM 1475 N N . PHE A 1 186 ? 2.950 6.543 4.371 1.00 97.88 186 PHE A N 1
ATOM 1476 C CA . PHE A 1 186 ? 1.551 6.323 4.734 1.00 97.88 186 PHE A CA 1
ATOM 1477 C C . PHE A 1 186 ? 1.246 6.892 6.124 1.00 97.88 186 PHE A C 1
ATOM 1479 O O . PHE A 1 186 ? 2.143 7.035 6.964 1.00 97.88 186 PHE A O 1
ATOM 1486 N N . LYS A 1 187 ? -0.028 7.201 6.385 1.00 96.00 187 LYS A N 1
ATOM 1487 C CA . LYS A 1 187 ? -0.466 7.691 7.696 1.00 96.00 187 LYS A CA 1
ATOM 1488 C C . LYS A 1 187 ? -0.114 6.666 8.782 1.00 96.00 187 LYS A C 1
ATOM 1490 O O . LYS A 1 187 ? -0.530 5.508 8.673 1.00 96.00 187 LYS A O 1
ATOM 1495 N N . PRO A 1 188 ? 0.602 7.063 9.849 1.00 95.50 188 PRO A N 1
ATOM 1496 C CA . PRO A 1 188 ? 0.845 6.169 10.972 1.00 95.50 188 PRO A CA 1
ATOM 1497 C C . PRO A 1 188 ? -0.465 5.911 11.723 1.00 95.50 188 PRO A C 1
ATOM 1499 O O . PRO A 1 188 ? -1.331 6.784 11.784 1.00 95.50 188 PRO A O 1
ATOM 1502 N N . LEU A 1 189 ? -0.592 4.754 12.380 1.00 96.25 189 LEU A N 1
ATOM 1503 C CA . LEU A 1 189 ? -1.783 4.436 13.182 1.00 96.25 189 LEU A CA 1
ATOM 1504 C C . LEU A 1 189 ? -2.047 5.461 14.297 1.00 96.25 189 LEU A C 1
ATOM 1506 O O . LEU A 1 189 ? -3.198 5.694 14.650 1.00 96.25 189 LEU A O 1
ATOM 1510 N N . SER A 1 190 ? -1.013 6.143 14.799 1.00 94.94 190 SER A N 1
ATOM 1511 C CA . SER A 1 190 ? -1.164 7.246 15.758 1.00 94.94 190 SER A CA 1
ATOM 1512 C C . SER A 1 190 ? -2.008 8.411 15.226 1.00 94.94 190 SER A C 1
ATOM 1514 O O . SER A 1 190 ? -2.631 9.116 16.016 1.00 94.94 190 SER A O 1
ATOM 1516 N N . ALA A 1 191 ? -2.108 8.588 13.903 1.00 94.44 191 ALA A N 1
ATOM 1517 C CA . ALA A 1 191 ? -2.974 9.593 13.291 1.00 94.44 191 ALA A CA 1
ATOM 1518 C C . ALA A 1 191 ? -4.472 9.304 13.501 1.00 94.44 191 ALA A C 1
ATOM 1520 O O . ALA A 1 191 ? -5.290 10.191 13.280 1.00 94.44 191 ALA A O 1
ATOM 1521 N N . LEU A 1 192 ? -4.843 8.095 13.944 1.00 94.56 192 LEU A N 1
ATOM 1522 C CA . LEU A 1 192 ? -6.213 7.772 14.361 1.00 94.56 192 LEU A CA 1
ATOM 1523 C C . LEU A 1 192 ? -6.615 8.466 15.672 1.00 94.56 192 LEU A C 1
ATOM 1525 O O . LEU A 1 192 ? -7.793 8.455 16.034 1.00 94.56 192 LEU A O 1
ATOM 1529 N N . GLN A 1 193 ? -5.669 9.069 16.399 1.00 95.25 193 GLN A N 1
ATOM 1530 C CA . GLN A 1 193 ? -5.980 9.848 17.592 1.00 95.25 193 GLN A CA 1
ATOM 1531 C C . GLN A 1 193 ? -6.959 10.981 17.260 1.00 95.25 193 GLN A C 1
ATOM 1533 O O . GLN A 1 193 ? -6.712 11.801 16.381 1.00 95.25 193 GLN A O 1
ATOM 1538 N N . GLY A 1 194 ? -8.076 11.031 17.988 1.00 90.19 194 GLY A N 1
ATOM 1539 C CA . GLY A 1 194 ? -9.151 11.999 17.743 1.00 90.19 194 GLY A CA 1
ATOM 1540 C C . GLY A 1 194 ? -10.017 11.698 16.515 1.00 90.19 194 GLY A C 1
ATOM 1541 O O . GLY A 1 194 ? -10.975 12.422 16.277 1.00 90.19 194 GLY A O 1
ATOM 1542 N N . GLN A 1 195 ? -9.711 10.636 15.765 1.00 92.12 195 GLN A N 1
ATOM 1543 C CA . GLN A 1 195 ? -10.516 10.154 14.645 1.00 92.12 195 GLN A CA 1
ATOM 1544 C C . GLN A 1 195 ? -11.285 8.886 15.020 1.00 92.12 195 GLN A C 1
ATOM 1546 O O . GLN A 1 195 ? -12.466 8.783 14.720 1.00 92.12 195 GLN A O 1
ATOM 1551 N N . LEU A 1 196 ? -10.655 7.923 15.697 1.00 94.19 196 LEU A N 1
ATOM 1552 C CA . LEU A 1 196 ? -11.315 6.673 16.074 1.00 94.19 196 LEU A CA 1
ATOM 1553 C C . LEU A 1 196 ? -12.381 6.900 17.154 1.00 94.19 196 LEU A C 1
ATOM 1555 O O . LEU A 1 196 ? -12.116 7.457 18.224 1.00 94.19 196 LEU A O 1
ATOM 1559 N N . THR A 1 197 ? -13.592 6.420 16.891 1.00 93.50 197 THR A N 1
ATOM 1560 C CA . THR A 1 197 ? -14.753 6.575 17.770 1.00 93.50 197 THR A CA 1
ATOM 1561 C C . THR A 1 197 ? -15.521 5.273 17.923 1.00 93.50 197 THR A C 1
ATOM 1563 O O . THR A 1 197 ? -15.469 4.393 17.067 1.00 93.50 197 THR A O 1
ATOM 1566 N N . PHE A 1 198 ? -16.249 5.168 19.034 1.00 94.19 198 PHE A N 1
ATOM 1567 C CA . PHE A 1 198 ? -17.180 4.079 19.292 1.00 94.19 198 PHE A CA 1
ATOM 1568 C C . PHE A 1 198 ? -18.503 4.657 19.773 1.00 94.19 198 PHE A C 1
ATOM 1570 O O . PHE A 1 198 ? -18.553 5.422 20.740 1.00 94.19 198 PHE A O 1
ATOM 1577 N N . VAL A 1 199 ? -19.584 4.263 19.113 1.00 91.56 199 VAL A N 1
ATOM 1578 C CA . VAL A 1 199 ? -20.946 4.643 19.471 1.00 91.56 199 VAL A CA 1
ATOM 1579 C C . VAL A 1 199 ? -21.617 3.480 20.190 1.00 91.56 199 VAL A C 1
ATOM 1581 O O . VAL A 1 199 ? -21.443 2.311 19.856 1.00 91.56 199 VAL A O 1
ATOM 1584 N N . THR A 1 200 ? -22.382 3.806 21.224 1.00 93.12 200 THR A N 1
ATOM 1585 C CA . THR A 1 200 ? -23.167 2.823 21.971 1.00 93.12 200 THR A CA 1
ATOM 1586 C C . THR A 1 200 ? -24.205 2.122 21.092 1.00 93.12 200 THR A C 1
ATOM 1588 O O . THR A 1 200 ? -24.821 2.750 20.235 1.00 93.12 200 THR A O 1
ATOM 1591 N N . SER A 1 201 ? -24.441 0.836 21.355 1.00 93.31 201 SER A N 1
ATOM 1592 C CA . SER A 1 201 ? -25.483 0.031 20.714 1.00 93.31 201 SER A CA 1
ATOM 1593 C C . SER A 1 201 ? -26.504 -0.478 21.738 1.00 93.31 201 SER A C 1
ATOM 1595 O O . SER A 1 201 ? -26.255 -0.478 22.950 1.00 93.31 201 SER A O 1
ATOM 1597 N N . GLY A 1 202 ? -27.657 -0.949 21.254 1.00 94.19 202 GLY A N 1
ATOM 1598 C CA . GLY A 1 202 ? -28.665 -1.602 22.096 1.00 94.19 202 GLY A CA 1
ATOM 1599 C C . GLY A 1 202 ? -28.105 -2.818 22.838 1.00 94.19 202 GLY A C 1
ATOM 1600 O O . GLY A 1 202 ? -28.259 -2.909 24.057 1.00 94.19 202 GLY A O 1
ATOM 1601 N N . GLU A 1 203 ? -27.372 -3.687 22.134 1.00 95.38 203 GLU A N 1
ATOM 1602 C CA . GLU A 1 203 ? -26.782 -4.884 22.738 1.00 95.38 203 GLU A CA 1
ATOM 1603 C C . GLU A 1 203 ? -25.762 -4.524 23.825 1.00 95.38 203 GLU A C 1
ATOM 1605 O O . GLU A 1 203 ? -25.818 -5.069 24.928 1.00 95.38 203 GLU A O 1
ATOM 1610 N N . LEU A 1 204 ? -24.872 -3.557 23.575 1.00 96.88 204 LEU A N 1
ATOM 1611 C CA . LEU A 1 204 ? -23.914 -3.098 24.584 1.00 96.88 204 LEU A CA 1
ATOM 1612 C C . LEU A 1 204 ? -24.625 -2.608 25.854 1.00 96.88 204 LEU A C 1
ATOM 1614 O O . LEU A 1 204 ? -24.230 -2.957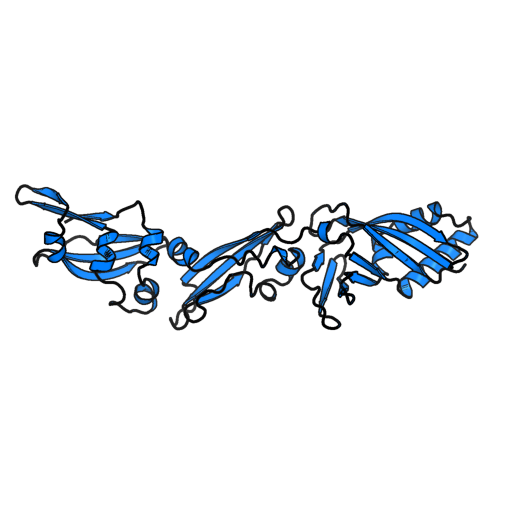 26.971 1.00 96.88 204 LEU A O 1
ATOM 1618 N N . ASN A 1 205 ? -25.694 -1.828 25.688 1.00 96.56 205 ASN A N 1
ATOM 1619 C CA . ASN A 1 205 ? -26.462 -1.277 26.801 1.00 96.56 205 ASN A CA 1
ATOM 1620 C C . ASN A 1 205 ? -27.144 -2.370 27.628 1.00 96.56 205 ASN A C 1
ATOM 1622 O O . ASN A 1 205 ? -27.114 -2.324 28.859 1.00 96.56 205 ASN A O 1
ATOM 1626 N N . GLU A 1 206 ? -27.751 -3.362 26.977 1.00 96.44 206 GLU A N 1
ATOM 1627 C CA . GLU A 1 206 ? -28.390 -4.501 27.644 1.00 96.44 206 GLU A CA 1
ATOM 1628 C C . GLU A 1 206 ? -27.370 -5.366 28.386 1.00 96.44 206 GLU A C 1
ATOM 1630 O O . GLU A 1 206 ? -27.498 -5.581 29.595 1.00 96.44 206 GLU A O 1
ATOM 1635 N N . ARG A 1 207 ? -26.292 -5.775 27.705 1.00 96.88 207 ARG A N 1
ATOM 1636 C CA . ARG A 1 207 ? -25.236 -6.614 28.293 1.00 96.88 207 ARG A CA 1
ATOM 1637 C C . ARG A 1 207 ? -24.590 -5.949 29.504 1.00 96.88 207 ARG A C 1
ATOM 1639 O O . ARG A 1 207 ? -24.349 -6.620 30.510 1.00 96.88 207 ARG A O 1
ATOM 1646 N N . MET A 1 208 ? -24.309 -4.647 29.428 1.00 97.06 208 MET A N 1
ATOM 1647 C CA . MET A 1 208 ? -23.727 -3.901 30.545 1.00 97.06 208 MET A CA 1
ATOM 1648 C C . MET A 1 208 ? -24.707 -3.830 31.719 1.00 97.06 208 MET A C 1
ATOM 1650 O O . MET A 1 208 ? -24.345 -4.171 32.847 1.00 97.06 208 MET A O 1
ATOM 1654 N N . ARG A 1 209 ? -25.966 -3.455 31.461 1.00 96.38 209 ARG A N 1
ATOM 1655 C CA . ARG A 1 209 ? -27.014 -3.354 32.487 1.00 96.38 209 ARG A CA 1
ATOM 1656 C C . ARG A 1 209 ? -27.212 -4.673 33.227 1.00 96.38 209 ARG A C 1
ATOM 1658 O O . ARG A 1 209 ? -27.236 -4.678 34.455 1.00 96.38 209 ARG A O 1
ATOM 1665 N N . ASP A 1 210 ? -27.288 -5.789 32.510 1.00 96.25 210 ASP A N 1
ATOM 1666 C CA . ASP A 1 210 ? -27.495 -7.111 33.107 1.00 96.25 210 ASP A CA 1
ATOM 1667 C C . ASP A 1 210 ? -26.325 -7.538 33.996 1.00 96.25 210 ASP A C 1
ATOM 1669 O O . ASP A 1 210 ? -26.523 -8.067 35.098 1.00 96.25 210 ASP A O 1
ATOM 1673 N N . ARG A 1 211 ? -25.085 -7.268 33.563 1.00 95.69 211 ARG A N 1
ATOM 1674 C CA . ARG A 1 211 ? -23.894 -7.533 34.382 1.00 95.69 211 ARG A CA 1
ATOM 1675 C C . ARG A 1 211 ? -23.886 -6.679 35.642 1.00 95.69 211 ARG A C 1
ATOM 1677 O O . ARG A 1 211 ? -23.654 -7.219 36.724 1.00 95.69 211 ARG A O 1
ATOM 1684 N N . LEU A 1 212 ? -24.189 -5.389 35.529 1.00 95.62 212 LEU A N 1
ATOM 1685 C CA . LEU A 1 212 ? -24.241 -4.486 36.676 1.00 95.62 212 LEU A CA 1
ATOM 1686 C C . LEU A 1 212 ? -25.365 -4.865 37.655 1.00 95.62 212 LEU A C 1
ATOM 1688 O O . LEU A 1 212 ? -25.099 -4.954 38.852 1.00 95.62 212 LEU A O 1
ATOM 1692 N N . LYS A 1 213 ? -26.569 -5.215 37.176 1.00 95.12 213 LYS A N 1
ATOM 1693 C CA . LYS A 1 213 ? -27.669 -5.731 38.019 1.00 95.12 213 LYS A CA 1
ATOM 1694 C C . LYS A 1 213 ? -27.265 -6.986 38.782 1.00 95.12 213 LYS A C 1
ATOM 1696 O O . LYS A 1 213 ? -27.590 -7.134 39.958 1.00 95.12 213 LYS A O 1
ATOM 1701 N N . LYS A 1 214 ? -26.538 -7.904 38.136 1.00 95.62 214 LYS A N 1
ATOM 1702 C CA . LYS A 1 214 ? -26.034 -9.115 38.797 1.00 95.62 214 LYS A CA 1
ATOM 1703 C C . LYS A 1 214 ? -25.021 -8.781 39.893 1.00 95.62 214 LYS A C 1
ATOM 1705 O O . LYS A 1 214 ? -25.100 -9.361 40.971 1.00 95.62 214 LYS A O 1
ATOM 1710 N N . ILE A 1 215 ? -24.100 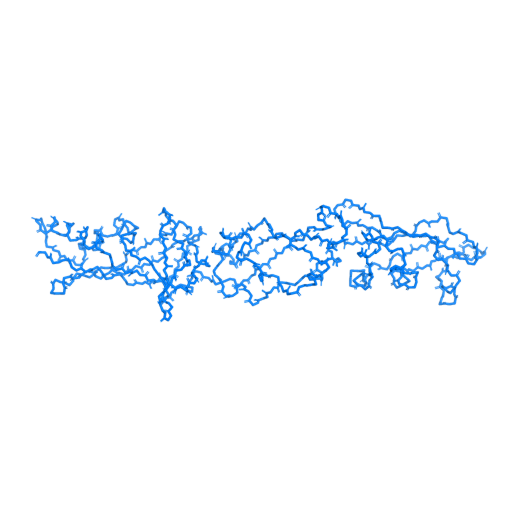-7.854 39.636 1.00 94.81 215 ILE A N 1
ATOM 1711 C CA . ILE A 1 215 ? -23.081 -7.435 40.610 1.00 94.81 215 ILE A CA 1
ATOM 1712 C C . ILE A 1 215 ? -23.718 -6.705 41.800 1.00 94.81 215 ILE A C 1
ATOM 1714 O O . ILE A 1 215 ? -23.325 -6.952 42.942 1.00 94.81 215 ILE A O 1
ATOM 1718 N N . GLN A 1 216 ? -24.730 -5.870 41.546 1.00 94.75 216 GLN A N 1
ATOM 1719 C CA . GLN A 1 216 ? -25.427 -5.087 42.568 1.00 94.75 216 GLN A CA 1
ATOM 1720 C C . GLN A 1 216 ? -26.070 -5.966 43.651 1.00 94.75 216 GLN A C 1
ATOM 1722 O O . GLN A 1 216 ? -26.174 -5.542 44.798 1.00 94.75 216 GLN A O 1
ATOM 1727 N N . LYS A 1 217 ? -26.438 -7.214 43.320 1.00 94.38 217 LYS A N 1
ATOM 1728 C CA . LYS A 1 217 ? -26.955 -8.192 44.295 1.00 94.38 217 LYS A CA 1
ATOM 1729 C C . LYS A 1 217 ? -25.932 -8.585 45.367 1.00 94.38 217 LYS A C 1
ATOM 1731 O O . LYS A 1 217 ? -26.335 -9.063 46.419 1.00 94.38 217 LYS A O 1
ATOM 1736 N N . SER A 1 218 ? -24.633 -8.429 45.100 1.00 93.19 218 SER A N 1
ATOM 1737 C CA . SER A 1 218 ? -23.553 -8.862 46.001 1.00 93.19 218 SER A CA 1
ATOM 1738 C C . SER A 1 218 ? -22.638 -7.739 46.493 1.00 93.19 218 SER A C 1
ATOM 1740 O O . SER A 1 218 ? -21.989 -7.906 47.520 1.00 93.19 218 SER A O 1
ATOM 1742 N N . LYS A 1 219 ? -22.523 -6.620 45.766 1.00 94.12 219 LYS A N 1
ATOM 1743 C CA . LYS A 1 219 ? -21.664 -5.487 46.151 1.00 94.12 219 LYS A CA 1
ATOM 1744 C C . LYS A 1 219 ? -22.120 -4.175 45.516 1.00 94.12 219 LYS A C 1
ATOM 1746 O O . LYS A 1 219 ? -22.767 -4.176 44.472 1.00 94.12 219 LYS A O 1
ATOM 1751 N N . ALA A 1 220 ? -21.737 -3.057 46.131 1.00 93.19 220 ALA A N 1
ATOM 1752 C CA . ALA A 1 220 ? -21.974 -1.727 45.579 1.00 93.19 220 ALA A CA 1
ATOM 1753 C C . ALA A 1 220 ? -21.250 -1.539 44.233 1.00 93.19 220 ALA A C 1
ATOM 1755 O O . ALA A 1 220 ? -20.120 -2.000 44.052 1.00 93.19 220 ALA A O 1
ATOM 1756 N N . ILE A 1 221 ? -21.901 -0.844 43.298 1.00 95.56 221 ILE A N 1
ATOM 1757 C CA . ILE A 1 221 ? -21.316 -0.496 42.000 1.00 95.56 221 ILE A CA 1
ATOM 1758 C C . ILE A 1 221 ? -20.506 0.789 42.161 1.00 95.56 221 ILE A C 1
ATOM 1760 O O . ILE A 1 221 ? -21.070 1.857 42.387 1.00 95.56 221 ILE A O 1
ATOM 1764 N N . THR A 1 222 ? -19.186 0.667 42.051 1.00 95.94 222 THR A N 1
ATOM 1765 C CA . THR A 1 222 ? -18.230 1.781 42.032 1.00 95.94 222 THR A CA 1
ATOM 1766 C C . THR A 1 222 ? -17.457 1.776 40.718 1.00 95.94 222 THR A C 1
ATOM 1768 O O . THR A 1 222 ? -17.392 0.747 40.043 1.00 95.94 222 THR A O 1
ATOM 1771 N N . ASP A 1 223 ? -16.815 2.893 40.380 1.00 97.38 223 ASP A N 1
ATOM 1772 C CA . ASP A 1 223 ? -15.959 3.021 39.192 1.00 97.38 223 ASP A CA 1
ATOM 1773 C C . ASP A 1 223 ? -14.918 1.895 39.095 1.00 97.38 223 ASP A C 1
ATOM 1775 O O . ASP A 1 223 ? -14.768 1.278 38.045 1.00 97.38 223 ASP A O 1
ATOM 1779 N N . ALA A 1 224 ? -14.279 1.532 40.214 1.00 96.69 224 ALA A N 1
ATOM 1780 C CA . ALA A 1 224 ? -13.314 0.433 40.271 1.00 96.69 224 ALA A CA 1
ATOM 1781 C C . ALA A 1 224 ? -13.943 -0.940 39.969 1.00 96.69 224 ALA A C 1
ATOM 1783 O O . ALA A 1 224 ? -13.331 -1.775 39.304 1.00 96.69 224 ALA A O 1
ATOM 1784 N N . VAL A 1 225 ? -15.177 -1.182 40.427 1.00 95.81 225 VAL A N 1
ATOM 1785 C CA . VAL A 1 225 ? -15.907 -2.428 40.140 1.00 95.81 225 VAL A CA 1
ATOM 1786 C C . VAL A 1 225 ? -16.277 -2.514 38.660 1.00 95.81 225 VAL A C 1
ATOM 1788 O O . VAL A 1 225 ? -16.159 -3.588 38.066 1.00 95.81 225 VAL A O 1
ATOM 1791 N N . VAL A 1 226 ? -16.705 -1.400 38.058 1.00 96.75 226 VAL A N 1
ATOM 1792 C CA . VAL A 1 226 ? -17.008 -1.343 36.622 1.00 96.75 226 VAL A CA 1
ATOM 1793 C C . VAL A 1 226 ? -15.737 -1.503 35.798 1.00 96.75 226 VAL A C 1
ATOM 1795 O O . VAL A 1 226 ? -15.730 -2.283 34.851 1.00 96.75 226 VAL A O 1
ATOM 1798 N N . LEU A 1 227 ? -14.646 -0.846 36.195 1.00 97.88 227 LEU A N 1
ATOM 1799 C CA . LEU A 1 227 ? -13.352 -0.972 35.534 1.00 97.88 227 LEU A CA 1
ATOM 1800 C C . LEU A 1 227 ? -12.864 -2.427 35.534 1.00 97.88 227 LEU A C 1
ATOM 1802 O O . LEU A 1 227 ? -12.524 -2.958 34.481 1.00 97.88 227 LEU A O 1
ATOM 1806 N N . GLN A 1 228 ? -12.926 -3.111 36.680 1.00 96.12 228 GLN A N 1
ATOM 1807 C CA . GLN A 1 228 ? -12.545 -4.523 36.784 1.00 96.12 228 GLN A CA 1
ATOM 1808 C C . GLN A 1 228 ? -13.395 -5.429 35.875 1.00 96.12 228 GLN A C 1
ATOM 1810 O O . GLN A 1 228 ? -12.880 -6.378 35.285 1.00 96.12 228 GLN A O 1
ATOM 1815 N N . LEU A 1 229 ? -14.699 -5.153 35.745 1.00 95.56 229 LEU A N 1
ATOM 1816 C CA . LEU A 1 229 ? -15.591 -5.905 34.855 1.00 95.56 229 LEU A CA 1
ATOM 1817 C C . LEU A 1 229 ? -15.150 -5.800 33.390 1.00 95.56 229 LEU A C 1
ATOM 1819 O O . LEU A 1 229 ? -15.161 -6.805 32.674 1.00 95.56 229 LEU A O 1
ATOM 1823 N N . VAL A 1 230 ? -14.800 -4.594 32.943 1.00 96.88 230 VAL A N 1
ATOM 1824 C CA . VAL A 1 230 ? -14.498 -4.333 31.532 1.00 96.88 230 VAL A CA 1
ATOM 1825 C C . VAL A 1 230 ? -13.060 -4.672 31.152 1.00 96.88 230 VAL A C 1
ATOM 1827 O O . VAL A 1 230 ? -12.823 -5.140 30.043 1.00 96.88 230 VAL A O 1
ATOM 1830 N N . GLN A 1 231 ? -12.116 -4.542 32.086 1.00 95.81 231 GLN A N 1
ATOM 1831 C CA . GLN A 1 231 ? -10.703 -4.868 31.868 1.00 95.81 231 GLN A CA 1
ATOM 1832 C C . GLN A 1 231 ? -10.426 -6.357 31.669 1.00 95.81 231 GLN A C 1
ATOM 1834 O O . GLN A 1 231 ? -9.468 -6.700 30.985 1.00 95.81 231 GLN A O 1
ATOM 1839 N N . ASN A 1 232 ? -11.255 -7.247 32.220 1.00 92.38 232 ASN A N 1
ATOM 1840 C CA . ASN A 1 232 ? -11.059 -8.690 32.050 1.00 92.38 232 ASN A CA 1
ATOM 1841 C C . ASN A 1 232 ? -11.207 -9.147 30.592 1.00 92.38 232 ASN A C 1
ATOM 1843 O O . ASN A 1 232 ? -10.637 -10.165 30.211 1.00 92.38 232 ASN A O 1
ATOM 1847 N N . ASN A 1 233 ? -12.006 -8.433 29.793 1.00 93.06 233 ASN A N 1
ATOM 1848 C CA . ASN A 1 233 ? -12.152 -8.704 28.367 1.00 93.06 233 ASN A CA 1
ATOM 1849 C C . ASN A 1 233 ? -12.549 -7.420 27.615 1.00 93.06 233 ASN A C 1
ATOM 1851 O O . ASN A 1 233 ? -13.729 -7.231 27.306 1.00 93.06 233 ASN A O 1
ATOM 1855 N N . PRO A 1 234 ? -11.589 -6.517 27.345 1.00 95.19 234 PRO A N 1
ATOM 1856 C CA . PRO A 1 234 ? -11.879 -5.224 26.734 1.00 95.19 234 PRO A CA 1
ATOM 1857 C C . PRO A 1 234 ? -12.496 -5.367 25.342 1.00 95.19 234 PRO A C 1
ATOM 1859 O O . PRO A 1 234 ? -13.521 -4.748 25.056 1.00 95.19 234 PRO A O 1
ATOM 1862 N N . ASN A 1 235 ? -11.922 -6.243 24.509 1.00 92.94 235 ASN A N 1
ATOM 1863 C CA . ASN A 1 235 ? -12.386 -6.477 23.143 1.00 92.94 235 ASN A CA 1
ATOM 1864 C C . ASN A 1 235 ? -13.837 -6.973 23.109 1.00 92.94 235 ASN A C 1
ATOM 1866 O O . ASN A 1 235 ? -14.598 -6.512 22.267 1.00 92.94 235 ASN A O 1
ATOM 1870 N N . TYR A 1 236 ? -14.266 -7.830 24.047 1.00 95.12 236 TYR A N 1
ATOM 1871 C CA . TYR A 1 236 ? -15.677 -8.230 24.142 1.00 95.12 236 TYR A CA 1
ATOM 1872 C C . TYR A 1 236 ? -16.608 -7.021 24.282 1.00 95.12 236 TYR A C 1
ATOM 1874 O O . TYR A 1 236 ? -17.608 -6.938 23.580 1.00 95.12 236 TYR A O 1
ATOM 1882 N N . TRP A 1 237 ? -16.286 -6.069 25.160 1.00 96.75 237 TRP A N 1
ATOM 1883 C CA . TRP A 1 237 ? -17.135 -4.895 25.381 1.00 96.75 237 TRP A CA 1
ATOM 1884 C C . TRP A 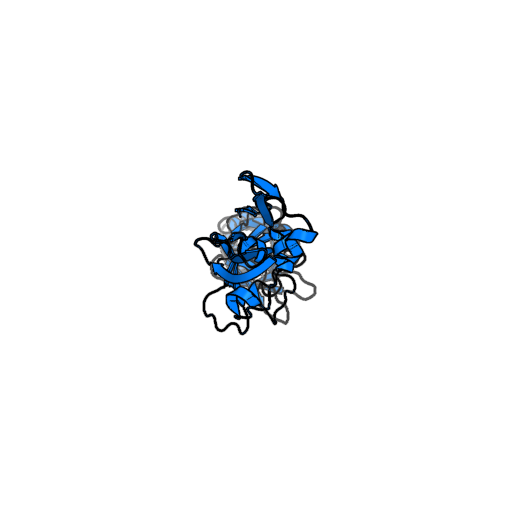1 237 ? -17.105 -3.918 24.211 1.00 96.75 237 TRP A C 1
ATOM 1886 O O . TRP A 1 237 ? -18.139 -3.365 23.845 1.00 96.75 237 TRP A O 1
ATOM 1896 N N . ILE A 1 238 ? -15.930 -3.714 23.622 1.00 96.31 238 ILE A N 1
ATOM 1897 C CA . ILE A 1 238 ? -15.733 -2.752 22.536 1.00 96.31 238 ILE A CA 1
ATOM 1898 C C . ILE A 1 238 ? -16.373 -3.257 21.238 1.00 96.31 238 ILE A C 1
ATOM 1900 O O . ILE A 1 238 ? -16.977 -2.463 20.523 1.00 96.31 238 ILE A O 1
ATOM 1904 N N . LYS A 1 239 ? -16.343 -4.569 20.970 1.00 96.25 239 LYS A N 1
ATOM 1905 C CA . LYS A 1 239 ? -17.006 -5.174 19.802 1.00 96.25 239 LYS A CA 1
ATOM 1906 C C . LYS A 1 239 ? -18.528 -5.073 19.819 1.00 96.25 239 LYS A C 1
ATOM 1908 O O . LYS A 1 239 ? -19.152 -5.158 18.770 1.00 96.25 239 LYS A O 1
ATOM 1913 N N . LEU A 1 240 ? -19.129 -4.875 20.992 1.00 96.00 240 LEU A N 1
ATOM 1914 C CA . LEU A 1 240 ? -20.562 -4.601 21.096 1.00 96.00 240 LEU A CA 1
ATOM 1915 C C . LEU A 1 240 ? -20.902 -3.155 20.706 1.00 96.00 240 LEU A C 1
ATOM 1917 O O . LEU A 1 240 ? -22.071 -2.856 20.484 1.00 96.00 240 LEU A O 1
ATOM 1921 N N . ALA A 1 241 ? -19.929 -2.243 20.665 1.00 95.00 241 ALA A N 1
ATOM 1922 C CA . ALA A 1 241 ? -20.125 -0.877 20.193 1.00 95.00 241 ALA A CA 1
ATOM 1923 C C . ALA A 1 241 ? -20.018 -0.803 18.664 1.00 95.00 241 ALA A C 1
ATOM 1925 O O . ALA A 1 241 ? -19.369 -1.636 18.035 1.00 95.00 241 ALA A O 1
ATOM 1926 N N . SER A 1 242 ? -20.607 0.235 18.076 1.00 93.38 242 SER A N 1
ATOM 1927 C CA . SER A 1 242 ? -20.448 0.548 16.656 1.00 93.38 242 SER A CA 1
ATOM 1928 C C . SER A 1 242 ? -19.176 1.380 16.461 1.00 93.38 242 SER A C 1
ATOM 1930 O O . SER A 1 242 ? -19.132 2.516 16.946 1.00 93.38 242 SER A O 1
ATOM 1932 N N . PRO A 1 243 ? -18.126 0.840 15.822 1.00 94.44 243 PRO A N 1
ATOM 1933 C CA . PRO A 1 243 ? -16.903 1.583 15.565 1.00 94.44 243 PRO A CA 1
ATOM 1934 C C . PRO A 1 243 ? -17.088 2.558 14.398 1.00 94.44 243 PRO A C 1
ATOM 1936 O O . PRO A 1 243 ? -17.904 2.348 13.503 1.00 94.44 243 PRO A O 1
ATOM 1939 N N . GLY A 1 244 ? -16.306 3.629 14.395 1.00 92.81 244 GLY A N 1
ATOM 1940 C CA . GLY A 1 244 ? -16.359 4.622 13.333 1.00 92.81 244 GLY A CA 1
ATOM 1941 C C . GLY A 1 244 ? -15.194 5.595 13.365 1.00 92.81 244 GLY A C 1
ATOM 1942 O O . GLY A 1 244 ? -14.387 5.620 14.298 1.00 92.81 244 GLY A O 1
ATOM 1943 N N . ILE A 1 245 ? -15.148 6.445 12.349 1.00 91.56 245 ILE A N 1
ATOM 1944 C CA . ILE A 1 245 ? -14.201 7.539 12.204 1.00 91.56 245 ILE A CA 1
ATOM 1945 C C . ILE A 1 245 ? -14.940 8.866 12.243 1.00 91.56 245 ILE A C 1
ATOM 1947 O O . ILE A 1 245 ? -15.891 9.111 11.499 1.00 91.56 245 ILE A O 1
ATOM 1951 N N . GLN A 1 246 ? -14.458 9.757 13.094 1.00 83.44 246 GLN A N 1
ATOM 1952 C CA . GLN A 1 246 ? -14.890 11.134 13.170 1.00 83.44 246 GLN A CA 1
ATOM 1953 C C . GLN A 1 246 ? -14.341 11.901 11.961 1.00 83.44 246 GLN A C 1
ATOM 1955 O O . GLN A 1 246 ? -13.256 12.473 11.995 1.00 83.44 246 GLN A O 1
ATOM 1960 N N . ASN A 1 247 ? -15.105 11.897 10.871 1.00 65.75 247 ASN A N 1
ATOM 1961 C CA . ASN A 1 247 ? -15.000 12.888 9.802 1.00 65.75 247 ASN A CA 1
ATOM 1962 C C . ASN A 1 247 ? -16.177 13.884 9.934 1.00 65.75 247 ASN A C 1
ATOM 1964 O O . ASN A 1 247 ? -17.037 13.713 10.801 1.00 65.75 247 ASN A O 1
ATOM 1968 N N . THR A 1 248 ? -16.238 14.925 9.097 1.00 49.09 248 THR A N 1
ATOM 1969 C CA . THR A 1 248 ? -17.302 15.956 9.122 1.00 49.09 248 THR A CA 1
ATOM 1970 C C . THR A 1 248 ? -18.734 15.384 9.062 1.00 49.09 248 THR A C 1
ATOM 1972 O O . THR A 1 248 ? -19.678 16.090 9.407 1.00 49.09 248 THR A O 1
ATOM 1975 N N . TYR A 1 249 ? -18.904 14.114 8.676 1.00 51.28 249 TYR A N 1
ATOM 1976 C CA . TYR A 1 249 ? -20.193 13.470 8.420 1.00 51.28 249 TYR A CA 1
ATOM 1977 C C . TYR A 1 249 ? -20.345 12.044 9.013 1.00 51.28 249 TYR A C 1
ATOM 1979 O O . TYR A 1 249 ? -21.388 11.428 8.829 1.00 51.28 249 TYR A O 1
ATOM 1987 N N . GLY A 1 250 ? -19.363 11.549 9.781 1.00 67.44 250 GLY A N 1
ATOM 1988 C CA . GLY A 1 250 ? -19.282 10.178 10.310 1.00 67.44 250 GLY A CA 1
ATOM 1989 C C . GLY A 1 250 ? -18.909 9.122 9.255 1.00 67.44 250 GLY A C 1
ATOM 1990 O O . GLY A 1 250 ? -19.684 8.833 8.353 1.00 67.44 250 GLY A O 1
ATOM 1991 N N . GLY A 1 251 ? -17.727 8.509 9.374 1.00 85.12 251 GLY A N 1
ATOM 1992 C CA . GLY A 1 251 ? -17.338 7.333 8.587 1.00 85.12 251 GLY A CA 1
ATOM 1993 C C . GLY A 1 251 ? -17.583 6.046 9.372 1.00 85.12 251 GLY A C 1
ATOM 1994 O O . GLY A 1 251 ? -17.183 5.955 10.531 1.00 85.12 251 GLY A O 1
ATOM 1995 N N . GLU A 1 252 ? -18.227 5.052 8.768 1.00 90.81 252 GLU A N 1
ATOM 1996 C CA . GLU A 1 252 ? -18.491 3.766 9.424 1.00 90.81 252 GLU A CA 1
ATOM 1997 C C . GLU A 1 252 ? -17.270 2.841 9.348 1.00 90.81 252 GLU A C 1
ATOM 1999 O O . GLU A 1 252 ? -16.510 2.869 8.377 1.00 90.81 252 GLU A O 1
ATOM 2004 N N . LEU A 1 253 ? -17.088 2.029 10.388 1.00 94.88 253 LEU A N 1
ATOM 2005 C CA . LEU A 1 253 ? -16.193 0.875 10.401 1.00 94.88 253 LEU A CA 1
ATOM 2006 C C . LEU A 1 253 ? -17.011 -0.358 10.806 1.00 94.88 253 LEU A C 1
ATOM 2008 O O . LEU A 1 253 ? -18.067 -0.232 11.434 1.00 94.88 253 LEU A O 1
ATOM 2012 N N . GLN A 1 254 ? -16.506 -1.550 10.512 1.00 94.88 254 GLN A N 1
ATOM 2013 C CA . GLN A 1 254 ? -17.123 -2.805 10.925 1.00 94.88 254 GLN A CA 1
ATOM 2014 C C . GLN A 1 254 ? -16.098 -3.806 11.444 1.00 94.88 254 GLN A C 1
ATOM 2016 O O . GLN A 1 254 ? -14.917 -3.761 11.106 1.00 94.88 254 GLN A O 1
ATOM 2021 N N . TRP A 1 255 ? -16.576 -4.704 12.300 1.00 95.56 255 TRP A N 1
ATOM 2022 C CA . TRP A 1 255 ? -15.788 -5.816 12.808 1.00 95.56 255 TRP A CA 1
ATOM 2023 C C . TRP A 1 255 ? -15.898 -7.011 11.864 1.00 95.56 255 TRP A C 1
ATOM 2025 O O . TRP A 1 255 ? -17.003 -7.508 11.648 1.00 95.56 255 TRP A O 1
ATOM 2035 N N . ASP A 1 256 ? -14.758 -7.512 11.397 1.00 95.38 256 ASP A N 1
ATOM 2036 C CA . ASP A 1 256 ? -14.627 -8.830 10.774 1.00 95.38 256 ASP A CA 1
ATOM 2037 C C . ASP A 1 256 ? -13.737 -9.710 11.660 1.00 95.38 256 ASP A C 1
ATOM 2039 O O . ASP A 1 256 ? -12.511 -9.587 11.691 1.00 95.38 256 ASP A O 1
ATOM 2043 N N . GLY A 1 257 ? -14.362 -10.550 12.486 1.00 94.69 257 GLY A N 1
ATOM 2044 C CA . GLY A 1 257 ? -13.643 -11.296 13.517 1.00 94.69 257 GLY A CA 1
ATOM 2045 C C . GLY A 1 257 ? -12.937 -10.358 14.503 1.00 94.69 257 GLY A C 1
ATOM 2046 O O . GLY A 1 257 ? -13.595 -9.616 15.237 1.00 94.69 257 GLY A O 1
ATOM 2047 N N . ASP A 1 258 ? -11.606 -10.435 14.576 1.00 95.25 258 ASP A N 1
ATOM 2048 C CA . ASP A 1 258 ? -10.737 -9.543 15.367 1.00 95.25 258 ASP A CA 1
ATOM 2049 C C . ASP A 1 258 ? -10.211 -8.337 14.569 1.00 95.25 258 ASP A C 1
ATOM 2051 O O . ASP A 1 258 ? -9.543 -7.469 15.133 1.00 95.25 258 ASP A O 1
ATOM 2055 N N . ASN A 1 259 ? -10.544 -8.250 13.283 1.00 97.25 259 ASN A N 1
ATOM 2056 C CA . ASN A 1 259 ? -10.141 -7.155 12.416 1.00 97.25 259 ASN A CA 1
ATOM 2057 C C . ASN A 1 259 ? -11.175 -6.032 12.466 1.00 97.25 259 ASN A C 1
ATOM 2059 O O . ASN A 1 259 ? -12.380 -6.274 12.575 1.00 97.25 259 ASN A O 1
ATOM 2063 N N . LEU A 1 260 ? -10.694 -4.797 12.364 1.00 97.00 260 LEU A N 1
ATOM 2064 C CA . LEU A 1 260 ? -11.538 -3.622 12.203 1.00 97.00 260 LEU A CA 1
ATOM 2065 C C . LEU A 1 260 ? -11.291 -3.018 10.822 1.00 97.00 260 LEU A C 1
ATOM 2067 O O . LEU A 1 260 ? -10.185 -2.557 10.536 1.00 97.00 260 LEU A O 1
ATOM 2071 N N . GLU A 1 261 ? -12.318 -3.008 9.981 1.00 96.50 261 GLU A N 1
ATOM 2072 C CA . GLU A 1 261 ? -12.217 -2.595 8.583 1.00 96.50 261 GLU A CA 1
ATOM 2073 C C . GLU A 1 261 ? -13.163 -1.442 8.256 1.00 96.50 261 GLU A C 1
ATOM 2075 O O . GLU A 1 261 ? -14.256 -1.311 8.814 1.00 96.50 261 GLU A O 1
ATOM 2080 N N . GLY A 1 262 ? -12.718 -0.570 7.359 1.00 94.94 262 GLY A N 1
ATOM 2081 C CA . GLY A 1 262 ? -13.555 0.472 6.797 1.00 94.94 262 GLY A CA 1
ATOM 2082 C C . GLY A 1 262 ? -14.424 -0.024 5.654 1.00 94.94 262 GLY A C 1
ATOM 2083 O O . GLY A 1 262 ? -14.142 -1.028 5.004 1.00 94.94 262 GLY A O 1
ATOM 2084 N N . VAL A 1 263 ? -15.490 0.721 5.392 1.00 93.00 263 VAL A N 1
ATOM 2085 C CA . VAL A 1 263 ? -16.507 0.400 4.394 1.00 93.00 263 VAL A CA 1
ATOM 2086 C C . VAL A 1 263 ? -16.814 1.616 3.533 1.00 93.00 263 VAL A C 1
ATOM 2088 O O . VAL A 1 263 ? -16.514 2.757 3.883 1.00 93.00 263 VAL A O 1
ATOM 2091 N N . LEU A 1 264 ? -17.440 1.367 2.386 1.00 90.19 264 LEU A N 1
ATOM 2092 C CA . LEU A 1 264 ? -18.083 2.421 1.614 1.00 90.19 264 LEU A CA 1
ATOM 2093 C C . LEU A 1 264 ? -19.535 2.535 2.088 1.00 90.19 264 LEU A C 1
ATOM 2095 O O . LEU A 1 264 ? -20.363 1.697 1.736 1.00 90.19 264 LEU A O 1
ATOM 2099 N N . SER A 1 265 ? -19.839 3.555 2.888 1.00 86.19 265 SER A N 1
ATOM 2100 C CA . SER A 1 265 ? -21.176 3.760 3.461 1.00 86.19 265 SER A CA 1
ATOM 2101 C C . SER A 1 265 ? -21.535 5.241 3.498 1.00 86.19 265 SER A C 1
ATOM 2103 O O . SER A 1 265 ? -20.682 6.092 3.734 1.00 86.19 265 SER A O 1
ATOM 2105 N N . GLY A 1 266 ? -22.795 5.572 3.201 1.00 78.75 266 GLY A N 1
ATOM 2106 C CA . GLY A 1 266 ? -23.297 6.951 3.268 1.00 78.75 266 GLY A CA 1
ATOM 2107 C C . GLY A 1 266 ? -22.578 7.965 2.362 1.00 78.75 266 GLY A C 1
ATOM 2108 O O . GLY A 1 266 ? -22.664 9.160 2.612 1.00 78.75 266 GLY A O 1
ATOM 2109 N N . GLY A 1 267 ? -21.860 7.515 1.324 1.00 81.62 267 GLY A N 1
ATOM 2110 C CA . GLY A 1 267 ? -21.013 8.378 0.486 1.00 81.62 267 GLY A CA 1
ATOM 2111 C C . GLY A 1 267 ? -19.621 8.661 1.067 1.00 81.62 267 GLY A C 1
ATOM 2112 O O . GLY A 1 267 ? -18.878 9.463 0.504 1.00 81.62 267 GLY A O 1
ATOM 2113 N N . HIS A 1 268 ? -19.252 7.995 2.162 1.00 85.38 268 HIS A N 1
ATOM 2114 C CA . HIS A 1 268 ? -17.931 8.052 2.777 1.00 85.38 268 HIS A CA 1
ATOM 2115 C C . HIS A 1 268 ? -17.170 6.758 2.523 1.00 85.38 268 HIS A C 1
ATOM 2117 O O . HIS A 1 268 ? -17.699 5.667 2.727 1.00 85.38 268 HIS A O 1
ATOM 2123 N N . ASP A 1 269 ? -15.923 6.896 2.085 1.00 89.31 269 ASP A N 1
ATOM 2124 C CA . ASP A 1 269 ? -15.016 5.775 1.876 1.00 89.31 269 ASP A CA 1
ATOM 2125 C C . ASP A 1 269 ? -13.989 5.752 3.010 1.00 89.31 269 ASP A C 1
ATOM 2127 O O . ASP A 1 269 ? -13.121 6.622 3.077 1.00 89.31 269 ASP A O 1
ATOM 2131 N N . THR A 1 270 ? -14.128 4.799 3.931 1.00 92.88 270 THR A N 1
ATOM 2132 C CA . THR A 1 270 ? -13.163 4.558 5.019 1.00 92.88 270 THR A CA 1
ATOM 2133 C C . THR A 1 270 ? -12.294 3.335 4.752 1.00 92.88 270 THR A C 1
ATOM 2135 O O . THR A 1 270 ? -11.539 2.922 5.627 1.00 92.88 270 THR A O 1
ATOM 2138 N N . ARG A 1 271 ? -12.382 2.730 3.559 1.00 93.62 271 ARG A N 1
ATOM 2139 C CA . ARG A 1 271 ? -11.714 1.461 3.226 1.00 93.62 271 ARG A CA 1
ATOM 2140 C C . ARG A 1 271 ? -10.186 1.537 3.203 1.00 93.62 271 ARG A C 1
ATOM 2142 O O . ARG A 1 271 ? -9.523 0.512 3.081 1.00 93.62 271 ARG A O 1
ATOM 2149 N N . ASP A 1 272 ? -9.608 2.729 3.330 1.00 93.25 272 ASP A N 1
ATOM 2150 C CA . ASP A 1 272 ? -8.178 2.881 3.588 1.00 93.25 272 ASP A CA 1
ATOM 2151 C C . ASP A 1 272 ? -7.787 2.445 5.011 1.00 93.25 272 ASP A C 1
ATOM 2153 O O . ASP A 1 272 ? -6.617 2.164 5.269 1.00 93.25 272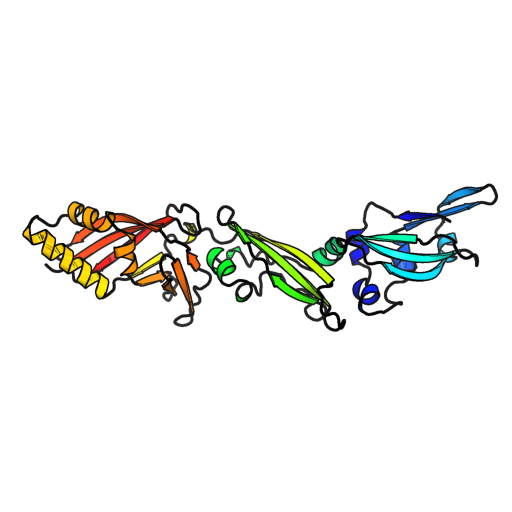 ASP A O 1
ATOM 2157 N N . ILE A 1 273 ? -8.754 2.307 5.920 1.00 95.69 273 ILE A N 1
ATOM 2158 C CA . ILE A 1 273 ? -8.565 1.783 7.269 1.00 95.69 273 ILE A CA 1
ATOM 2159 C C . ILE A 1 273 ? -8.799 0.277 7.280 1.00 95.69 273 ILE A C 1
ATOM 2161 O O . ILE A 1 273 ? -9.900 -0.216 7.050 1.00 95.69 273 ILE A O 1
ATOM 2165 N N . TYR A 1 274 ? -7.745 -0.445 7.638 1.00 97.50 274 TYR A N 1
ATOM 2166 C CA . TYR A 1 274 ? -7.795 -1.856 7.986 1.00 97.50 274 TYR A CA 1
ATOM 2167 C C . TYR A 1 274 ? -6.820 -2.086 9.141 1.00 97.50 274 TYR A C 1
ATOM 2169 O O . TYR A 1 274 ? -5.625 -1.775 9.039 1.00 97.50 274 TYR A O 1
ATOM 2177 N N . LEU A 1 275 ? -7.363 -2.545 10.264 1.00 97.88 275 LEU A N 1
ATOM 2178 C CA . LEU A 1 275 ? -6.639 -2.870 11.484 1.00 97.88 275 LEU A CA 1
ATOM 2179 C C . LEU A 1 275 ? -6.777 -4.374 11.727 1.00 97.88 275 LEU A C 1
ATOM 2181 O O . LEU A 1 275 ? -7.761 -4.829 12.307 1.00 97.88 275 LEU A O 1
ATOM 2185 N N . GLU A 1 276 ? -5.794 -5.136 11.266 1.00 97.88 276 GLU A N 1
ATOM 2186 C CA . GLU A 1 276 ? -5.677 -6.567 11.524 1.00 97.88 276 GLU A CA 1
ATOM 2187 C C . GLU A 1 276 ? -5.404 -6.822 13.010 1.00 97.88 276 GLU A C 1
ATOM 2189 O O . GLU A 1 276 ? -4.541 -6.155 13.593 1.00 97.88 276 GLU A O 1
ATOM 2194 N N . ASP A 1 277 ? -6.121 -7.780 13.607 1.00 97.19 277 ASP A N 1
ATOM 2195 C CA . ASP A 1 277 ? -6.016 -8.144 15.031 1.00 97.19 277 ASP A CA 1
ATOM 2196 C C . ASP A 1 277 ? -5.989 -6.896 15.935 1.00 97.19 277 ASP A C 1
ATOM 2198 O O . ASP A 1 277 ? -5.020 -6.609 16.648 1.00 97.19 277 ASP A O 1
ATOM 2202 N N . ALA A 1 278 ? -7.048 -6.087 15.843 1.00 97.31 278 ALA A N 1
ATOM 2203 C CA . ALA A 1 278 ? -7.145 -4.833 16.570 1.00 97.31 278 ALA A CA 1
ATOM 2204 C C . ALA A 1 278 ? -7.373 -5.101 18.067 1.00 97.31 278 ALA A C 1
ATOM 2206 O O . ALA A 1 278 ? -8.385 -5.667 18.497 1.00 97.31 278 ALA A O 1
ATOM 2207 N N . ARG A 1 279 ? -6.426 -4.657 18.896 1.00 96.94 279 ARG A N 1
ATOM 2208 C CA . ARG A 1 279 ? -6.442 -4.881 20.345 1.00 96.94 279 ARG A CA 1
ATOM 2209 C C . ARG A 1 279 ? -6.614 -3.583 21.093 1.00 96.94 279 ARG A C 1
ATOM 2211 O O . ARG A 1 279 ? -5.884 -2.615 20.874 1.00 96.94 279 ARG A O 1
ATOM 2218 N N . PHE A 1 280 ? -7.532 -3.609 22.047 1.00 97.44 280 PHE A N 1
ATOM 2219 C CA . PHE A 1 280 ? -7.872 -2.448 22.844 1.00 97.44 280 PHE A CA 1
ATOM 2220 C C . PHE A 1 280 ? -7.677 -2.701 24.336 1.00 97.44 280 PHE A C 1
ATOM 2222 O O . PHE A 1 280 ? -7.870 -3.809 24.838 1.00 97.44 280 PHE A O 1
ATOM 2229 N N . ALA A 1 281 ? -7.347 -1.636 25.055 1.00 97.50 281 ALA A N 1
ATOM 2230 C CA . ALA A 1 281 ? -7.376 -1.579 26.506 1.00 97.50 281 ALA A CA 1
ATOM 2231 C C . ALA A 1 281 ? -8.491 -0.639 26.976 1.00 97.50 281 ALA A C 1
ATOM 2233 O O . ALA A 1 281 ? -8.833 0.333 26.300 1.00 97.50 281 ALA A O 1
ATOM 2234 N N . ILE A 1 282 ? -9.043 -0.919 28.160 1.00 97.88 282 ILE A N 1
ATOM 2235 C CA . ILE A 1 282 ? -9.930 0.006 28.868 1.00 97.88 282 ILE A CA 1
ATOM 2236 C C . ILE A 1 282 ? -9.213 0.466 30.132 1.00 97.88 282 ILE A C 1
ATOM 2238 O O . ILE A 1 282 ? -9.014 -0.302 31.075 1.00 97.88 282 ILE A O 1
ATOM 2242 N N . ASN A 1 283 ? -8.815 1.733 30.140 1.00 96.38 283 ASN A N 1
ATOM 2243 C CA . ASN A 1 283 ? -7.939 2.293 31.170 1.00 96.38 283 ASN A CA 1
ATOM 2244 C C . ASN A 1 283 ? -8.713 3.049 32.253 1.00 96.38 283 ASN A C 1
ATOM 2246 O O . ASN A 1 283 ? -8.181 3.312 33.329 1.00 96.38 283 ASN A O 1
ATOM 2250 N N . SER A 1 284 ? -9.968 3.404 31.983 1.00 97.88 284 SER A N 1
ATOM 2251 C CA . SER A 1 284 ? -10.840 4.060 32.950 1.00 97.88 284 SER A CA 1
ATOM 2252 C C . SER A 1 284 ? -12.299 3.682 32.727 1.00 97.88 284 SER A C 1
ATOM 2254 O O . SER A 1 284 ? -12.719 3.365 31.613 1.00 97.88 284 SER A O 1
ATOM 2256 N N . ALA A 1 285 ? -13.070 3.713 33.810 1.00 98.00 285 ALA A N 1
ATOM 2257 C CA . ALA A 1 285 ? -14.514 3.559 33.789 1.00 98.00 285 ALA A CA 1
ATOM 2258 C C . ALA A 1 285 ? -15.123 4.500 34.831 1.00 98.00 285 ALA A C 1
ATOM 2260 O O . ALA A 1 285 ? -14.616 4.580 35.947 1.00 98.00 285 ALA A O 1
ATOM 2261 N N . ARG A 1 286 ? -16.206 5.191 34.473 1.00 97.81 286 ARG A N 1
ATOM 2262 C CA . ARG A 1 286 ? -16.981 6.042 35.380 1.00 97.81 286 ARG A CA 1
ATOM 2263 C C . ARG A 1 286 ? -18.452 5.684 35.292 1.00 97.81 286 ARG A C 1
ATOM 2265 O O . ARG A 1 286 ? -19.033 5.793 34.214 1.00 97.81 286 ARG A O 1
ATOM 2272 N N . TYR A 1 287 ? -19.051 5.286 36.407 1.00 96.50 287 TYR A N 1
ATOM 2273 C CA . TYR A 1 287 ? -20.480 5.023 36.499 1.00 96.50 287 TYR A CA 1
ATOM 2274 C C . TYR A 1 287 ? -21.218 6.250 37.031 1.00 96.50 287 TYR A C 1
ATOM 2276 O O . TYR A 1 287 ? -21.029 6.666 38.172 1.00 96.50 287 TYR A O 1
ATOM 2284 N N . ASP A 1 288 ? -22.095 6.815 36.207 1.00 95.56 288 ASP A N 1
ATOM 2285 C CA . ASP A 1 288 ? -23.020 7.864 36.616 1.00 95.56 288 ASP A CA 1
ATOM 2286 C C . ASP A 1 288 ? -24.410 7.259 36.820 1.00 95.56 288 ASP A C 1
ATOM 2288 O O . ASP A 1 288 ? -25.137 6.951 35.872 1.00 95.56 288 ASP A O 1
ATOM 2292 N N . LYS A 1 289 ? -24.770 7.079 38.092 1.00 90.56 289 LYS A N 1
ATOM 2293 C CA . LYS A 1 289 ? -26.059 6.514 38.489 1.00 90.56 289 LYS A CA 1
ATOM 2294 C C . LYS A 1 289 ? -27.234 7.429 38.138 1.00 90.56 289 LYS A C 1
ATOM 2296 O O . LYS A 1 289 ? -28.305 6.918 37.831 1.00 90.56 289 LYS A O 1
ATOM 2301 N N . ALA A 1 290 ? -27.058 8.749 38.211 1.00 91.44 290 ALA A N 1
ATOM 2302 C CA . ALA A 1 290 ? -28.135 9.699 37.944 1.00 91.44 290 ALA A CA 1
ATOM 2303 C C . ALA A 1 290 ? -28.423 9.791 36.441 1.00 91.44 290 ALA A C 1
ATOM 2305 O O . ALA A 1 290 ? -29.583 9.824 36.037 1.00 91.44 290 ALA A O 1
ATOM 2306 N N . ALA A 1 291 ? -27.370 9.778 35.620 1.00 92.25 291 ALA A N 1
ATOM 2307 C CA . ALA A 1 291 ? -27.490 9.767 34.166 1.00 92.25 291 ALA A CA 1
ATOM 2308 C C . ALA A 1 291 ? -27.790 8.372 33.589 1.00 92.25 291 ALA A C 1
ATOM 2310 O O . ALA A 1 291 ? -28.202 8.258 32.434 1.00 92.25 291 ALA A O 1
ATOM 2311 N N . GLY A 1 292 ? -27.574 7.303 34.361 1.00 93.75 292 GLY A N 1
ATOM 2312 C CA . GLY A 1 292 ? -27.730 5.937 33.872 1.00 93.75 292 GLY A CA 1
ATOM 2313 C C . GLY A 1 292 ? -26.701 5.588 32.802 1.00 93.75 292 GLY A C 1
ATOM 2314 O O . GLY A 1 292 ? -27.054 4.955 31.802 1.00 93.75 292 GLY A O 1
ATOM 2315 N N . THR A 1 293 ? -25.450 6.023 32.985 1.00 96.94 293 THR A N 1
ATOM 2316 C CA . THR A 1 293 ? -24.374 5.868 31.994 1.00 96.94 293 THR A CA 1
ATOM 2317 C C . THR A 1 293 ? -23.099 5.282 32.590 1.00 96.94 293 THR A C 1
ATOM 2319 O O . THR A 1 293 ? -22.757 5.557 33.739 1.00 96.94 293 THR A O 1
ATOM 2322 N N . VAL A 1 294 ? -22.353 4.531 31.779 1.00 97.56 294 VAL A N 1
ATOM 2323 C CA . VAL A 1 294 ? -20.953 4.176 32.049 1.00 97.56 294 VAL A CA 1
ATOM 2324 C C . VAL A 1 294 ? -20.075 4.796 30.970 1.00 97.56 294 VAL A C 1
ATOM 2326 O O . VAL A 1 294 ? -20.234 4.491 29.792 1.00 97.56 294 VAL A O 1
ATOM 2329 N N . THR A 1 295 ? -19.122 5.629 31.371 1.00 98.06 295 THR A N 1
ATOM 2330 C CA . THR A 1 295 ? -18.124 6.219 30.473 1.00 98.06 295 THR A CA 1
ATOM 2331 C C . THR A 1 295 ? -16.829 5.425 30.560 1.00 98.06 295 THR A C 1
ATOM 2333 O O . THR A 1 295 ? -16.265 5.309 31.646 1.00 98.06 295 THR A O 1
ATOM 2336 N N . LEU A 1 296 ? -16.355 4.893 29.435 1.00 98.12 296 LEU A N 1
ATOM 2337 C CA . LEU A 1 296 ? -15.145 4.080 29.323 1.00 98.12 296 LEU A CA 1
ATOM 2338 C C . LEU A 1 296 ? -14.051 4.843 28.571 1.00 98.12 296 LEU A C 1
ATOM 2340 O O . LEU A 1 296 ? -14.306 5.376 27.490 1.00 98.12 296 LEU A O 1
ATOM 2344 N N . GLY A 1 297 ? -12.836 4.863 29.118 1.00 97.75 297 GLY A N 1
ATOM 2345 C CA . GLY A 1 297 ? -11.640 5.324 28.413 1.00 97.75 297 GLY A CA 1
ATOM 2346 C C . GLY A 1 297 ? -10.990 4.166 27.667 1.00 97.75 297 GLY A C 1
ATOM 2347 O O . GLY A 1 297 ? -10.452 3.259 28.303 1.00 97.75 297 GLY A O 1
ATOM 2348 N N . VAL A 1 298 ? -11.047 4.204 26.339 1.00 97.44 298 VAL A N 1
ATOM 2349 C CA . VAL A 1 298 ? -10.581 3.143 25.437 1.00 97.44 298 VAL A CA 1
ATOM 2350 C C . VAL A 1 298 ? -9.271 3.572 24.778 1.00 97.44 298 VAL A C 1
ATOM 2352 O O . VAL A 1 298 ? -9.148 4.718 24.351 1.00 97.44 298 VAL A O 1
ATOM 2355 N N . GLU A 1 299 ? -8.304 2.664 24.666 1.00 97.50 299 GLU A N 1
ATOM 2356 C CA . GLU A 1 299 ? -7.034 2.881 23.962 1.00 97.50 299 GLU A CA 1
ATOM 2357 C C . GLU A 1 299 ? -6.776 1.746 22.968 1.00 97.50 299 GLU A C 1
ATOM 2359 O O . GLU A 1 299 ? -6.871 0.577 23.338 1.00 97.50 299 GLU A O 1
ATOM 2364 N N . LEU A 1 300 ? -6.449 2.078 21.715 1.00 97.75 300 LEU A N 1
ATOM 2365 C CA . LEU A 1 300 ? -5.919 1.117 20.745 1.00 97.75 300 LEU A CA 1
ATOM 2366 C C . LEU A 1 300 ? -4.451 0.858 21.095 1.00 97.75 300 LEU A C 1
ATOM 2368 O O . LEU A 1 300 ? -3.635 1.779 21.049 1.00 97.75 300 LEU A O 1
ATOM 2372 N N . ILE A 1 301 ? -4.132 -0.387 21.447 1.00 97.50 301 ILE A N 1
ATOM 2373 C CA . ILE A 1 301 ? -2.804 -0.775 21.948 1.00 97.50 301 ILE A CA 1
ATOM 2374 C C . ILE A 1 301 ? -1.997 -1.599 20.945 1.00 97.50 301 ILE A C 1
ATOM 2376 O O . ILE A 1 301 ? -0.773 -1.659 21.050 1.00 97.50 301 ILE A O 1
ATOM 2380 N N . ALA A 1 302 ? -2.654 -2.236 19.977 1.00 97.75 302 ALA A N 1
ATOM 2381 C CA . ALA A 1 302 ? -1.992 -2.932 18.881 1.00 97.75 302 ALA A CA 1
ATOM 2382 C C . ALA A 1 302 ? -2.944 -3.126 17.697 1.00 97.75 302 ALA A C 1
ATOM 2384 O O . ALA A 1 302 ? -4.151 -3.259 17.889 1.00 97.75 302 ALA A O 1
ATOM 2385 N N . ALA A 1 303 ? -2.381 -3.145 16.494 1.00 97.94 303 ALA A N 1
ATOM 2386 C CA . ALA A 1 303 ? -3.025 -3.569 15.252 1.00 97.94 303 ALA A CA 1
ATOM 2387 C C . ALA A 1 303 ? -1.938 -3.795 14.194 1.00 97.94 303 ALA A C 1
ATOM 2389 O O . ALA A 1 303 ? -0.845 -3.239 14.317 1.00 97.94 303 ALA A O 1
ATOM 2390 N N . ASN A 1 304 ? -2.227 -4.563 13.142 1.00 97.56 304 ASN A N 1
ATOM 2391 C CA . ASN A 1 304 ? -1.312 -4.786 12.012 1.00 97.56 304 ASN A CA 1
ATOM 2392 C C . ASN A 1 304 ? 0.075 -5.304 12.451 1.00 97.56 304 ASN A C 1
ATOM 2394 O O . ASN A 1 304 ? 1.113 -4.884 11.937 1.00 97.56 304 ASN A O 1
ATOM 2398 N N . GLY A 1 305 ? 0.101 -6.155 13.484 1.00 96.44 305 GLY A N 1
ATOM 2399 C CA . GLY A 1 305 ? 1.330 -6.726 14.044 1.00 96.44 305 GLY A CA 1
ATOM 2400 C C . GLY A 1 305 ? 2.241 -5.741 14.793 1.00 96.44 305 GLY A C 1
ATOM 2401 O O . GLY A 1 305 ? 3.335 -6.133 15.199 1.00 96.44 305 GLY A O 1
ATOM 2402 N N . ILE A 1 306 ? 1.816 -4.489 15.005 1.00 96.81 306 ILE A N 1
ATOM 2403 C CA . ILE A 1 306 ? 2.599 -3.461 15.704 1.00 96.81 306 ILE A CA 1
ATOM 2404 C C . ILE A 1 306 ? 1.892 -2.956 16.964 1.00 96.81 306 ILE A C 1
ATOM 2406 O O . ILE A 1 306 ? 0.664 -2.916 17.051 1.00 96.81 306 ILE A O 1
ATOM 2410 N N . ALA A 1 307 ? 2.685 -2.537 17.951 1.00 97.25 307 ALA A N 1
ATOM 2411 C CA . ALA A 1 307 ? 2.172 -1.832 19.118 1.00 97.25 307 ALA A CA 1
ATOM 2412 C C . ALA A 1 307 ? 1.767 -0.401 18.737 1.00 97.25 307 ALA A C 1
ATOM 2414 O O . ALA A 1 307 ? 2.476 0.292 18.006 1.00 97.25 307 ALA A O 1
ATOM 2415 N N . VAL A 1 308 ? 0.641 0.053 19.276 1.00 96.25 308 VAL A N 1
ATOM 2416 C CA . VAL A 1 308 ? 0.102 1.398 19.080 1.00 96.25 308 VAL A CA 1
ATOM 2417 C C . VAL A 1 308 ? 0.049 2.089 20.433 1.00 96.25 308 VAL A C 1
ATOM 2419 O O . VAL A 1 308 ? -0.261 1.480 21.452 1.00 96.25 308 VAL A O 1
ATOM 2422 N N . SER A 1 309 ? 0.384 3.375 20.462 1.00 91.50 309 SER A N 1
ATOM 2423 C CA . SER A 1 309 ? 0.254 4.183 21.670 1.00 91.50 309 SER A CA 1
ATOM 2424 C C . SER A 1 309 ? -0.344 5.541 21.344 1.00 91.50 309 SER A C 1
ATOM 2426 O O . SER A 1 309 ? -0.182 6.064 20.239 1.00 91.50 309 SER A O 1
ATOM 2428 N N . GLY A 1 310 ? -1.062 6.104 22.314 1.00 91.31 310 GLY A N 1
ATOM 2429 C CA . GLY A 1 310 ? -1.600 7.457 22.209 1.00 91.31 310 GLY A CA 1
ATOM 2430 C C . GLY A 1 310 ? -2.873 7.588 21.376 1.00 91.31 310 GLY A C 1
ATOM 2431 O O . GLY A 1 310 ? -3.317 8.715 21.201 1.00 91.31 310 GLY A O 1
ATOM 2432 N N . VAL A 1 311 ? -3.473 6.482 20.915 1.00 96.88 311 VAL A N 1
ATOM 2433 C CA . VAL A 1 311 ? -4.785 6.467 20.244 1.00 96.88 311 VAL A CA 1
ATOM 2434 C C . VAL A 1 311 ? -5.864 6.121 21.267 1.00 96.88 311 VAL A C 1
ATOM 2436 O O . VAL A 1 311 ? -6.106 4.957 21.579 1.00 96.88 311 VAL A O 1
ATOM 2439 N N . ARG A 1 312 ? -6.494 7.153 21.819 1.00 95.94 312 ARG A N 1
ATOM 2440 C CA . ARG A 1 312 ? -7.469 7.110 22.904 1.00 95.94 312 ARG A CA 1
ATOM 2441 C C . ARG A 1 312 ? -8.785 7.735 22.488 1.00 95.94 312 ARG A C 1
ATOM 2443 O O . ARG A 1 312 ? -8.826 8.787 21.851 1.00 95.94 312 ARG A O 1
ATOM 2450 N N . THR A 1 313 ? -9.864 7.118 22.940 1.00 95.31 313 THR A N 1
ATOM 2451 C CA . THR A 1 313 ? -11.227 7.574 22.696 1.00 95.31 313 THR A CA 1
ATOM 2452 C C . THR A 1 313 ? -12.123 7.270 23.891 1.00 95.31 313 THR A C 1
ATOM 2454 O O . THR A 1 313 ? -11.725 6.585 24.837 1.00 95.31 313 THR A O 1
ATOM 2457 N N . THR A 1 314 ? -13.331 7.825 23.879 1.00 95.25 314 THR A N 1
ATOM 2458 C CA . THR A 1 314 ? -14.320 7.619 24.939 1.00 95.25 314 THR A CA 1
ATOM 2459 C C . THR A 1 314 ? -15.515 6.861 24.387 1.00 95.25 314 THR A C 1
ATOM 2461 O O . THR A 1 314 ? -16.091 7.266 23.383 1.00 95.25 314 THR A O 1
ATOM 2464 N N . LEU A 1 315 ? -15.931 5.806 25.085 1.00 96.31 315 LEU A N 1
ATOM 2465 C CA . LEU A 1 315 ? -17.171 5.084 24.811 1.00 96.31 315 LEU A CA 1
ATOM 2466 C C . LEU A 1 315 ? -18.161 5.334 25.950 1.00 96.31 315 LEU A C 1
ATOM 2468 O O . LEU A 1 315 ? -17.899 4.987 27.099 1.00 96.31 315 LEU A O 1
ATOM 2472 N N . VAL A 1 316 ? -19.311 5.930 25.635 1.00 96.69 316 VAL A N 1
ATOM 2473 C CA . VAL A 1 316 ? -20.380 6.182 26.613 1.00 96.69 316 VAL A CA 1
ATOM 2474 C C . VAL A 1 316 ? -21.484 5.148 26.439 1.00 96.69 316 VAL A C 1
ATOM 2476 O O . VAL A 1 316 ? -22.289 5.251 25.517 1.00 96.69 316 VAL A O 1
ATOM 2479 N N . VAL A 1 317 ? -21.550 4.178 27.347 1.00 96.31 317 VAL A N 1
ATOM 2480 C CA . VAL A 1 317 ? -22.647 3.207 27.453 1.00 96.31 317 VAL A CA 1
ATOM 2481 C C . VAL A 1 317 ? -23.842 3.882 28.116 1.00 96.31 317 VAL A C 1
ATOM 2483 O O . VAL A 1 317 ? -23.693 4.528 29.156 1.00 96.31 317 VAL A O 1
ATOM 2486 N N . ARG A 1 318 ? -25.029 3.741 27.528 1.00 93.06 318 ARG A N 1
ATOM 2487 C CA . ARG A 1 318 ? -26.250 4.429 27.968 1.00 93.06 318 ARG A CA 1
ATOM 2488 C C . ARG A 1 318 ? -27.279 3.443 28.508 1.00 93.06 318 ARG A C 1
ATOM 2490 O O . ARG A 1 318 ? -27.147 2.232 28.365 1.00 93.06 318 ARG A O 1
ATOM 2497 N N . SER A 1 319 ? -28.328 3.970 29.134 1.00 90.50 319 SER A N 1
ATOM 2498 C CA . SER A 1 319 ? -29.480 3.175 29.578 1.00 90.50 319 SER A CA 1
ATOM 2499 C C . SER A 1 319 ? -29.103 2.020 30.518 1.00 90.50 319 SER A C 1
ATOM 2501 O O . SER A 1 319 ? -29.691 0.939 30.460 1.00 90.50 319 SER A O 1
ATOM 2503 N N . VAL A 1 320 ? -28.141 2.248 31.416 1.00 87.62 320 VAL A N 1
ATOM 2504 C CA . VAL A 1 320 ? -27.699 1.283 32.441 1.00 87.62 320 VAL A CA 1
ATOM 2505 C C . VAL A 1 320 ? -28.317 1.572 33.814 1.00 87.62 320 VAL A C 1
ATOM 2507 O O . VAL A 1 320 ? -27.679 1.408 34.854 1.00 87.62 320 VAL A O 1
ATOM 2510 N N . ASN A 1 321 ? -29.578 2.010 33.822 1.00 82.00 321 ASN A N 1
ATOM 2511 C CA . ASN A 1 321 ? -30.348 2.200 35.049 1.00 82.00 321 ASN A CA 1
ATOM 2512 C C . ASN A 1 321 ? -30.559 0.847 35.747 1.00 82.00 321 ASN A C 1
ATOM 2514 O O . ASN A 1 321 ? -30.982 -0.130 35.112 1.00 82.00 321 ASN A O 1
ATOM 2518 N N . LEU A 1 322 ? -30.222 0.806 37.037 1.00 78.69 322 LEU A N 1
ATOM 2519 C CA . LEU A 1 322 ? -30.264 -0.388 37.881 1.00 78.69 322 LEU A CA 1
ATOM 2520 C C . LEU A 1 322 ? -31.536 -0.445 38.714 1.00 78.69 322 LEU A C 1
ATOM 2522 O O . LEU A 1 322 ? -31.817 0.565 39.398 1.00 78.69 322 LEU A O 1
#

Secondary structure (DSSP, 8-state):
-EEEE-TTSHHHHHTTS-HHHHHHS--TTSS-HHHHGGGEEEEEE-TT--EEEPPHHHHTTEEEEEEEEE--GGGEEEEEEEEEETTEEPSSPEEEEEEHHHHHHTT--B-TTTGGGSBHHHHHHTTTTT-TTSB----TTTEEEEEEEEEEETTTTEEEEEEEEEETTS--SS-SEEEEEEEE-PBPGGGGTTTEEEE--HHHHHHHHHHHHHHHTTS---HHHHHHHHHTSHHHHHHTSEEEE-STT-EEEEEETTEEEE-EETTEE-TT-EETT-EEEEEEEEEETTTTEEEEEEEEEEETTEEEEEEEEEEEE-----

Radius of gyration: 32.67 Å; chains: 1; bounding box: 82×30×94 Å